Protein AF-0000000079840595 (afdb_homodimer)

InterPro domains:
  IPR016054 Ly-6 antigen/uPA receptor-like [PF00021] (22-95)
  IPR016054 Ly-6 antigen/uPA receptor-like [SM00134] (23-108)
  IPR045860 Snake toxin-like superfamily [G3DSA:2.10.60.10] (22-100)
  IPR045860 Snake toxin-like superfamily [SSF57302] (22-95)

Solvent-accessible surface area (backbone atoms only — not comparable to full-atom values): 11954 Å² total; per-residue (Å²): 125,76,79,60,68,62,53,59,57,56,54,53,55,59,63,59,54,64,71,72,71,55,53,32,18,30,49,31,38,6,56,38,65,69,6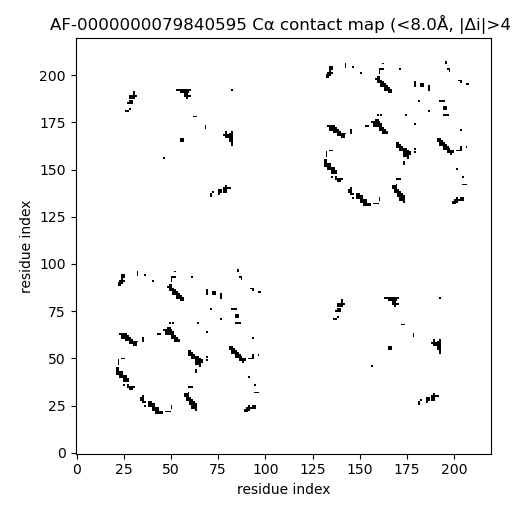3,16,55,72,66,35,66,44,75,33,60,85,84,39,63,24,21,30,31,40,37,27,82,42,9,30,36,30,24,65,31,37,59,69,60,43,52,49,45,70,72,33,33,85,41,6,75,21,38,43,70,49,69,41,77,52,70,46,53,44,68,60,57,68,79,69,56,54,83,64,80,72,76,68,84,116,125,74,75,65,66,58,53,60,56,55,54,51,55,58,63,60,54,65,71,70,70,54,51,33,19,30,49,32,39,5,55,39,64,69,63,16,56,73,67,36,66,42,75,33,59,84,84,37,65,24,22,29,32,39,36,25,82,42,10,32,36,30,25,65,31,36,59,69,61,43,52,49,42,69,73,33,33,85,42,6,76,21,38,43,72,49,69,45,80,50,69,47,52,44,66,60,59,69,78,68,57,53,82,65,80,70,78,67,85,116

Foldseek 3Di:
DVVPPVVVVVVVVVVVVVVVFAAKEQFAKDQDLVRTCVVDIDGDPPQFFKKKWKDAPGMIGIDTHHPVVVVCCVVCVVVPVRIHMDMDGHHHPVSDDVVPPPVDPPPPPD/DVVPPVVVVVVVVVVVPVVVFAAKEQFAKDQDLVRTCVVDIDGDPPQFFKKKWKDAPGMIGIDTHHPVVVVCCVVCVVVPVRIHMDMDGHHHPVSDDVVPPPVDPPPPPD

Sequence (220 aa):
MRAVHYCPLLLLSLVLLATNEALRCYTCMGSNNEDCNRQGSKACPSYSDACAVVVGHDGVMKSCSYKSFCSQANSQGYRAPGVRVHCCYSDDCNVTSFASQLPGLSYLLLMRAVHYCPLLLLSLVLLATNEALRCYTCMGSNNEDCNRQGSKACPSYSDACAVVVGHDGVMKSCSYKSFCSQANSQGYRAPGVRVHCCYSDDCNVTSFASQLPGLSYLLL

Secondary structure (DSSP, 8-state):
-GGGTHHHHHHHHHHT-------EEE-EEESSHHHHHTT-EEEPPTT--EEEEEEETTEEEEEEE-HHHHHHHHHHGGG-TTSEEEEE-STTGGGS-GGG----------/-GGGGHHHHHHHHHHT-------EEE-EEESSHHHHHTT-EEEPPTT--EEEEEEETTEEEEEEE-HHHHHHHHHHGGG-TTSEEEEE-STTGGGS-GGG----------

pLDDT: mean 80.55, std 21.67, range [24.69, 97.81]

Structure (mmCIF, N/CA/C/O backbone):
data_AF-0000000079840595-model_v1
#
loop_
_entity.id
_entity.type
_entity.pdbx_description
1 polymer 'MAC-inhibitory protein'
#
loop_
_atom_site.group_PDB
_atom_site.id
_atom_site.type_symbol
_atom_site.label_atom_id
_atom_site.label_alt_id
_atom_site.label_comp_id
_atom_site.label_asym_id
_atom_site.label_entity_id
_atom_site.label_seq_id
_atom_site.pdbx_PDB_ins_code
_atom_site.Cartn_x
_atom_site.Cartn_y
_atom_site.Cartn_z
_atom_site.occupancy
_atom_site.B_iso_or_equiv
_atom_site.auth_seq_id
_atom_site.auth_comp_id
_atom_site.auth_asym_id
_atom_site.auth_atom_id
_atom_site.pdbx_PDB_model_num
ATOM 1 N N . MET A 1 1 ? 6.477 39.594 44.656 1 40.91 1 MET A N 1
ATOM 2 C CA . MET A 1 1 ? 7.371 38.469 44.375 1 40.91 1 MET A CA 1
ATOM 3 C C . MET A 1 1 ? 6.605 37.312 43.781 1 40.91 1 MET A C 1
ATOM 5 O O . MET A 1 1 ? 7.129 36.188 43.719 1 40.91 1 MET A O 1
ATOM 9 N N . ARG A 1 2 ? 5.379 37.375 43.688 1 49.38 2 ARG A N 1
ATOM 10 C CA . ARG A 1 2 ? 4.543 36.25 43.312 1 49.38 2 ARG A CA 1
ATOM 11 C C . ARG A 1 2 ? 4.688 35.938 41.812 1 49.38 2 ARG A C 1
ATOM 13 O O . ARG A 1 2 ? 3.959 35.094 41.281 1 49.38 2 ARG A O 1
ATOM 20 N N . ALA A 1 3 ? 5.387 36.812 41.156 1 57.75 3 ALA A N 1
ATOM 21 C CA . ALA A 1 3 ? 5.453 36.562 39.719 1 57.75 3 ALA A CA 1
ATOM 22 C C . ALA A 1 3 ? 6.266 35.312 39.406 1 57.75 3 ALA A C 1
ATOM 24 O O . ALA A 1 3 ? 6.496 34.969 38.25 1 57.75 3 ALA A O 1
ATOM 25 N N . VAL A 1 4 ? 6.91 34.719 40.438 1 56.59 4 VAL A N 1
ATOM 26 C CA . VAL A 1 4 ? 7.906 33.688 40.25 1 56.59 4 VAL A CA 1
ATOM 27 C C . VAL A 1 4 ? 7.215 32.375 39.906 1 56.59 4 VAL A C 1
ATOM 29 O O . VAL A 1 4 ? 7.766 31.531 39.188 1 56.59 4 VAL A O 1
ATOM 32 N N . HIS A 1 5 ? 5.945 32.188 40.375 1 57.06 5 HIS A N 1
ATOM 33 C CA . HIS A 1 5 ? 5.578 30.781 40.438 1 57.06 5 HIS A CA 1
ATOM 34 C C . HIS A 1 5 ? 5.059 30.266 39.125 1 57.06 5 HIS A C 1
ATOM 36 O O . HIS A 1 5 ? 4.863 29.062 38.938 1 57.06 5 HIS A O 1
ATOM 42 N N . TYR A 1 6 ? 4.703 31.141 38.219 1 62.09 6 TYR A N 1
ATOM 43 C CA . TYR A 1 6 ? 4.062 30.625 37.031 1 62.09 6 TYR A CA 1
ATOM 44 C C . TYR A 1 6 ? 5.102 30.188 36 1 62.09 6 TYR A C 1
ATOM 46 O O . TYR A 1 6 ? 4.773 29.516 35.031 1 62.09 6 TYR A O 1
ATOM 54 N N . CYS A 1 7 ? 6.414 30.5 36.281 1 60.41 7 CYS A N 1
ATOM 55 C CA . CYS A 1 7 ? 7.449 30.297 35.281 1 60.41 7 CYS A CA 1
ATOM 56 C C . CYS A 1 7 ? 7.793 28.812 35.156 1 60.41 7 CYS A C 1
ATOM 58 O O . CYS A 1 7 ? 8 28.328 34.031 1 60.41 7 CYS A O 1
ATOM 60 N N . PRO A 1 8 ? 7.758 28.172 36.344 1 64.38 8 PRO A N 1
ATOM 61 C CA . PRO A 1 8 ? 8.195 26.781 36.156 1 64.38 8 PRO A CA 1
ATOM 62 C C . PRO A 1 8 ? 7.152 25.938 35.438 1 64.38 8 PRO A C 1
ATOM 64 O O . PRO A 1 8 ? 7.504 25.016 34.688 1 64.38 8 PRO A O 1
ATOM 67 N N . LEU A 1 9 ? 5.895 26.359 35.594 1 62.03 9 LEU A N 1
ATOM 68 C CA . LEU A 1 9 ? 4.871 25.531 34.969 1 62.03 9 LEU A CA 1
ATOM 69 C C . LEU A 1 9 ? 4.895 25.688 33.469 1 62.03 9 LEU A C 1
ATOM 71 O O . LEU A 1 9 ? 4.684 24.719 32.719 1 62.03 9 LEU A O 1
ATOM 75 N N . LEU A 1 10 ? 5.215 26.938 33.062 1 62.84 10 LEU A N 1
ATOM 76 C CA . LEU A 1 10 ? 5.273 27.156 31.641 1 62.84 10 LEU A CA 1
ATOM 77 C C . LEU A 1 10 ? 6.469 26.422 31.031 1 62.84 10 LEU A C 1
ATOM 79 O O . LEU A 1 10 ? 6.383 25.906 29.922 1 62.84 10 LEU A O 1
ATOM 83 N N . LEU A 1 11 ? 7.531 26.391 31.781 1 60.31 11 LEU A N 1
ATOM 84 C CA . LEU A 1 11 ? 8.719 25.703 31.281 1 60.31 11 LEU A CA 1
ATOM 85 C C . LEU A 1 11 ? 8.484 24.188 31.203 1 60.31 11 LEU A C 1
ATOM 87 O O . LEU A 1 11 ? 8.953 23.531 30.266 1 60.31 11 LEU A O 1
ATOM 91 N N . LEU A 1 12 ? 7.715 23.656 32.156 1 60.06 12 LEU A N 1
ATOM 92 C CA . LEU A 1 12 ? 7.457 22.219 32.156 1 60.06 12 LEU A CA 1
ATOM 93 C C . LEU A 1 12 ? 6.555 21.844 30.984 1 60.06 12 LEU A C 1
ATOM 95 O O . LEU A 1 12 ? 6.707 20.766 30.391 1 60.06 12 LEU A O 1
ATOM 99 N N . SER A 1 13 ? 5.656 22.75 30.641 1 60.16 13 SER A N 1
ATOM 100 C CA . SER A 1 13 ? 4.746 22.422 29.547 1 60.16 13 SER A CA 1
ATOM 101 C C . SER A 1 13 ? 5.48 22.375 28.219 1 60.16 13 SER A C 1
ATOM 103 O O . SER A 1 13 ? 5.102 21.625 27.312 1 60.16 13 SER A O 1
ATOM 105 N N . LEU A 1 14 ? 6.527 23.156 28.141 1 58.5 14 LEU A N 1
ATOM 106 C CA . LEU A 1 14 ? 7.262 23.156 26.891 1 58.5 14 LEU A CA 1
ATOM 107 C C . LEU A 1 14 ? 8.023 21.844 26.719 1 58.5 14 LEU A C 1
ATOM 109 O O . LEU A 1 14 ? 8.219 21.375 25.594 1 58.5 14 LEU A O 1
ATOM 113 N N . VAL A 1 15 ? 8.445 21.344 27.797 1 57.34 15 VAL A N 1
ATOM 114 C CA . VAL A 1 15 ? 9.195 20.094 27.688 1 57.34 15 VAL A CA 1
ATOM 115 C C . VAL A 1 15 ? 8.25 18.953 27.297 1 57.34 15 VAL A C 1
ATOM 117 O O . VAL A 1 15 ? 8.68 17.953 26.719 1 57.34 15 VAL A O 1
ATOM 120 N N . LEU A 1 16 ? 7.012 19.094 27.844 1 53 16 LEU 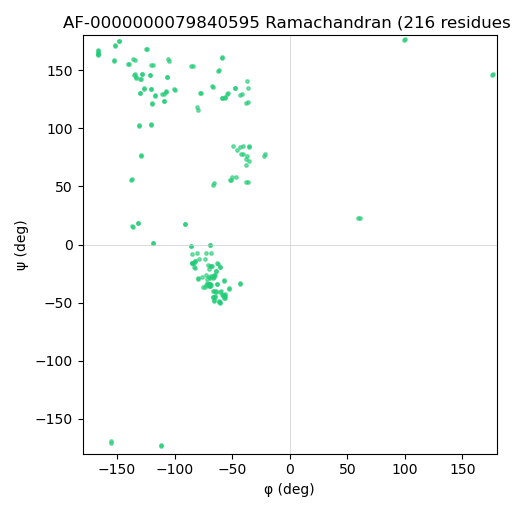A N 1
ATOM 121 C CA . LEU A 1 16 ? 6.121 18 27.453 1 53 16 LEU A CA 1
ATOM 122 C C . LEU A 1 16 ? 5.781 18.094 25.969 1 53 16 LEU A C 1
ATOM 124 O O . LEU A 1 16 ? 4.809 17.5 25.5 1 53 16 LEU A O 1
ATOM 128 N N . LEU A 1 17 ? 6.293 19.047 25.406 1 53.56 17 LEU A N 1
ATOM 129 C CA . LEU A 1 17 ? 6.18 18.859 23.953 1 53.56 17 LEU A CA 1
ATOM 130 C C . LEU A 1 17 ? 6.711 17.484 23.562 1 53.56 17 LEU A C 1
ATOM 132 O O . LEU A 1 17 ? 7.926 17.281 23.469 1 53.56 17 LEU A O 1
ATOM 136 N N . ALA A 1 18 ? 6.141 16.484 24.203 1 49.94 18 ALA A N 1
ATOM 137 C CA . ALA A 1 18 ? 6.309 15.086 23.797 1 49.94 18 ALA A CA 1
ATOM 138 C C . ALA A 1 18 ? 6.703 14.984 22.328 1 49.94 18 ALA A C 1
ATOM 140 O O . ALA A 1 18 ? 5.938 15.375 21.453 1 49.94 18 ALA A O 1
ATOM 141 N N . THR A 1 19 ? 7.906 15.25 22 1 53.19 19 THR A N 1
ATOM 142 C CA . THR A 1 19 ? 8.477 14.867 20.719 1 53.19 19 THR A CA 1
ATOM 143 C C . THR A 1 19 ? 7.934 13.508 20.266 1 53.19 19 THR A C 1
ATOM 145 O O . THR A 1 19 ? 8.32 12.469 20.812 1 53.19 19 THR A O 1
ATOM 148 N N . ASN A 1 20 ? 6.617 13.414 20.234 1 61.03 20 ASN A N 1
ATOM 149 C CA . ASN A 1 20 ? 6.137 12.156 19.672 1 61.03 20 ASN A CA 1
ATOM 150 C C . ASN A 1 20 ? 7.043 11.672 18.547 1 61.03 20 ASN A C 1
ATOM 152 O O . ASN A 1 20 ? 7.113 12.289 17.484 1 61.03 20 ASN A O 1
ATOM 156 N N . GLU A 1 21 ? 8.039 11.023 18.984 1 79.06 21 GLU A N 1
ATOM 157 C CA . GLU A 1 21 ? 8.961 10.422 18.016 1 79.06 21 GLU A CA 1
ATOM 158 C C . GLU A 1 21 ? 8.203 9.789 16.859 1 79.06 21 GLU A C 1
ATOM 160 O O . GLU A 1 21 ? 7.172 9.148 17.047 1 79.06 21 GLU A O 1
ATOM 165 N N . ALA A 1 22 ? 8.562 10.094 15.695 1 91.56 22 ALA A N 1
ATOM 166 C CA . ALA A 1 22 ? 7.973 9.555 14.477 1 91.56 22 ALA A CA 1
ATOM 167 C C . ALA A 1 22 ? 8 8.023 14.484 1 91.56 22 ALA A C 1
ATOM 169 O O . ALA A 1 22 ? 8.992 7.422 14.898 1 91.56 22 ALA A O 1
ATOM 170 N N . LEU A 1 23 ? 6.824 7.441 14.195 1 95.12 23 LEU A N 1
ATOM 171 C CA . LEU A 1 23 ? 6.766 6 13.992 1 95.12 23 LEU A CA 1
ATOM 172 C C . LEU A 1 23 ? 7.879 5.539 13.055 1 95.12 23 LEU A C 1
ATOM 174 O O . LEU A 1 23 ? 8.219 6.238 12.094 1 95.12 23 LEU A O 1
ATOM 178 N N . ARG A 1 24 ? 8.57 4.402 13.461 1 97.44 24 ARG A N 1
ATOM 179 C CA . ARG A 1 24 ? 9.586 3.801 12.594 1 97.44 24 ARG A CA 1
ATOM 180 C C . ARG A 1 24 ? 9.086 2.488 12 1 97.44 24 ARG A C 1
ATOM 182 O O . ARG A 1 24 ? 8.508 1.659 12.703 1 97.44 24 ARG A O 1
ATOM 189 N N . CYS A 1 25 ? 9.258 2.33 10.656 1 97.19 25 CYS A N 1
ATOM 190 C CA . CYS A 1 25 ? 8.844 1.115 9.961 1 97.19 25 CYS A CA 1
ATOM 191 C C . CYS A 1 25 ? 9.914 0.653 8.984 1 97.19 25 CYS A C 1
ATOM 193 O O . CYS A 1 25 ? 10.641 1.473 8.414 1 97.19 25 CYS A O 1
ATOM 195 N N . TYR A 1 26 ? 10.062 -0.733 8.797 1 96.94 26 TYR A N 1
ATOM 196 C CA . TYR A 1 26 ? 10.805 -1.206 7.633 1 96.94 26 TYR A CA 1
ATOM 197 C C . TYR A 1 26 ? 10.172 -0.703 6.34 1 96.94 26 TYR A C 1
ATOM 199 O O . TYR A 1 26 ? 8.945 -0.743 6.188 1 96.94 26 TYR A O 1
ATOM 207 N N . THR A 1 27 ? 10.93 -0.09 5.535 1 96.75 27 THR A N 1
ATOM 208 C CA . THR A 1 27 ? 10.531 0.356 4.203 1 96.75 27 THR A CA 1
ATOM 209 C C . THR A 1 27 ? 11.422 -0.274 3.135 1 96.75 27 THR A C 1
ATOM 211 O O . THR A 1 27 ? 12.547 0.18 2.906 1 96.75 27 THR A O 1
ATOM 214 N N . CYS A 1 28 ? 10.82 -1.314 2.445 1 96.38 28 CYS A N 1
ATOM 215 C CA . CYS A 1 28 ? 11.633 -2.137 1.552 1 96.38 28 CYS A CA 1
ATOM 216 C C . CYS A 1 28 ? 10.75 -2.992 0.65 1 96.38 28 CYS A C 1
ATOM 218 O O . CYS A 1 28 ? 9.531 -3.049 0.838 1 96.38 28 CYS A O 1
ATOM 220 N N . MET A 1 29 ? 11.344 -3.492 -0.352 1 96.19 29 MET A N 1
ATOM 221 C CA . MET A 1 29 ? 10.781 -4.527 -1.215 1 96.19 29 MET A CA 1
ATOM 222 C C . MET A 1 29 ? 11.805 -5.633 -1.47 1 96.19 29 MET A C 1
ATOM 224 O O . MET A 1 29 ? 13 -5.363 -1.594 1 96.19 29 MET A O 1
ATOM 228 N N . GLY A 1 30 ? 11.289 -6.855 -1.545 1 96.38 30 GLY A N 1
ATOM 229 C CA . GLY A 1 30 ? 12.18 -7.988 -1.78 1 96.38 30 GLY A CA 1
ATOM 230 C C . GLY A 1 30 ? 11.438 -9.258 -2.16 1 96.38 30 GLY A C 1
ATOM 231 O O . GLY A 1 30 ? 10.211 -9.312 -2.074 1 96.38 30 GLY A O 1
ATOM 232 N N . SER A 1 31 ? 12.203 -10.25 -2.645 1 95 31 SER A N 1
ATOM 233 C CA . SER A 1 31 ? 11.609 -11.531 -3.008 1 95 31 SER A CA 1
ATOM 234 C C . SER A 1 31 ? 11.109 -12.281 -1.777 1 95 31 SER A C 1
ATOM 236 O O . SER A 1 31 ? 10.242 -13.148 -1.882 1 95 31 SER A O 1
ATOM 238 N N . ASN A 1 32 ? 11.711 -12.023 -0.642 1 93.38 32 ASN A N 1
ATOM 239 C CA . ASN A 1 32 ? 11.297 -12.578 0.645 1 93.38 32 ASN A CA 1
ATOM 240 C C . ASN A 1 32 ? 11.594 -11.617 1.79 1 93.38 32 ASN A C 1
ATOM 242 O O . ASN A 1 32 ? 12.172 -10.547 1.573 1 93.38 32 ASN A O 1
ATOM 246 N N . ASN A 1 33 ? 11.164 -11.984 3.021 1 94.56 33 ASN A N 1
ATOM 247 C CA . ASN A 1 33 ? 11.328 -11.117 4.184 1 94.56 33 ASN A CA 1
ATOM 248 C C . ASN A 1 33 ? 12.789 -10.75 4.406 1 94.56 33 ASN A C 1
ATOM 250 O O . ASN A 1 33 ? 13.109 -9.586 4.664 1 94.56 33 ASN A O 1
ATOM 254 N N . GLU A 1 34 ? 13.594 -11.781 4.32 1 94.25 34 GLU A N 1
ATOM 255 C CA . GLU A 1 34 ? 15.008 -11.547 4.602 1 94.25 34 GLU A CA 1
ATOM 256 C C . GLU A 1 34 ? 15.609 -10.547 3.623 1 94.25 34 GLU A C 1
ATOM 258 O O . GLU A 1 34 ? 16.312 -9.617 4.031 1 94.25 34 GLU A O 1
ATOM 263 N N . ASP A 1 35 ? 15.398 -10.75 2.402 1 95.56 35 ASP A N 1
ATOM 264 C CA . ASP A 1 35 ? 15.875 -9.844 1.361 1 95.56 35 ASP A CA 1
ATOM 265 C C . ASP A 1 35 ? 15.352 -8.43 1.582 1 95.56 35 A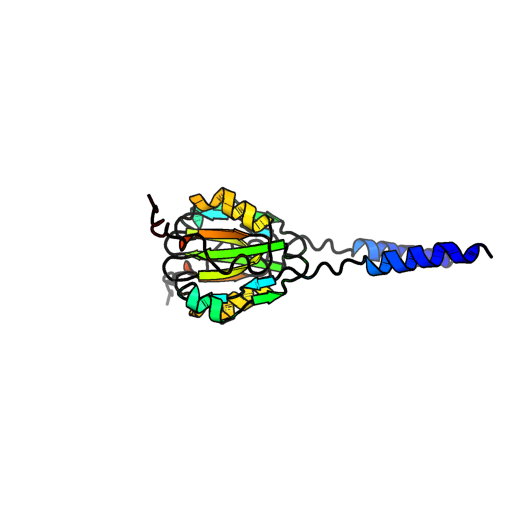SP A C 1
ATOM 267 O O . ASP A 1 35 ? 16.094 -7.457 1.454 1 95.56 35 ASP A O 1
ATOM 271 N N . CYS A 1 36 ? 14.141 -8.289 1.915 1 96.69 36 CYS A N 1
ATOM 272 C CA . CYS A 1 36 ? 13.508 -7.008 2.191 1 96.69 36 CYS A CA 1
ATOM 273 C C . CYS A 1 36 ? 14.109 -6.359 3.432 1 96.69 36 CYS A C 1
ATOM 275 O O . CYS A 1 36 ? 14.57 -5.219 3.379 1 96.69 36 CYS A O 1
ATOM 277 N N . ASN A 1 37 ? 14.242 -7.039 4.477 1 96.62 37 ASN A N 1
ATOM 278 C CA . ASN A 1 37 ? 14.641 -6.504 5.773 1 96.62 37 ASN A CA 1
ATOM 279 C C . ASN A 1 37 ? 16.078 -5.984 5.75 1 96.62 37 ASN A C 1
ATOM 281 O O . ASN A 1 37 ? 16.422 -5.074 6.508 1 96.62 37 ASN A O 1
ATOM 285 N N . ARG A 1 38 ? 16.828 -6.543 4.918 1 96.69 38 ARG A N 1
ATOM 286 C CA . ARG A 1 38 ? 18.219 -6.094 4.805 1 96.69 38 ARG A CA 1
ATOM 287 C C . ARG A 1 38 ? 18.281 -4.629 4.395 1 96.69 38 ARG A C 1
ATOM 289 O O . ARG A 1 38 ? 19.297 -3.967 4.605 1 96.69 38 ARG A O 1
ATOM 296 N N . GLN A 1 39 ? 17.234 -4.102 3.848 1 95.94 39 GLN A N 1
ATOM 297 C CA . GLN A 1 39 ? 17.219 -2.73 3.35 1 95.94 39 GLN A CA 1
ATOM 298 C C . GLN A 1 39 ? 16.953 -1.739 4.477 1 95.94 39 GLN A C 1
ATOM 300 O O . GLN A 1 39 ? 17.125 -0.532 4.305 1 95.94 39 GLN A O 1
ATOM 305 N N . GLY A 1 40 ? 16.375 -2.182 5.637 1 95.94 40 GLY A N 1
ATOM 306 C CA . GLY A 1 40 ? 16.344 -1.399 6.859 1 95.94 40 GLY A CA 1
ATOM 307 C C . GLY A 1 40 ? 15.031 -0.682 7.09 1 95.94 40 GLY A C 1
ATOM 308 O O . GLY A 1 40 ? 14.102 -0.818 6.293 1 95.94 40 GLY A O 1
ATOM 309 N N . SER A 1 41 ? 15 -0.021 8.281 1 97.06 41 SER A N 1
ATOM 310 C CA . SER A 1 41 ? 13.852 0.76 8.719 1 97.06 41 SER A CA 1
ATOM 311 C C . SER A 1 41 ? 14.117 2.256 8.594 1 97.06 41 SER A C 1
ATOM 313 O O . SER A 1 41 ? 15.266 2.676 8.422 1 97.06 41 SER A O 1
ATOM 315 N N . LYS A 1 42 ? 13.008 3.064 8.523 1 96.69 42 LYS A N 1
ATOM 316 C CA . LYS A 1 42 ? 13.102 4.52 8.461 1 96.69 42 LYS A CA 1
ATOM 317 C C . LYS A 1 42 ? 12.023 5.176 9.32 1 96.69 42 LYS A C 1
ATOM 319 O O . LYS A 1 42 ? 11 4.555 9.625 1 96.69 42 LYS A O 1
ATOM 324 N N . ALA A 1 43 ? 12.359 6.418 9.727 1 96.62 43 ALA A N 1
ATOM 325 C CA . ALA A 1 43 ? 11.312 7.215 10.367 1 96.62 43 ALA A CA 1
ATOM 326 C C . ALA A 1 43 ? 10.203 7.559 9.375 1 96.62 43 ALA A C 1
ATOM 328 O O . ALA A 1 43 ? 10.477 7.957 8.242 1 96.62 43 ALA A O 1
ATOM 329 N N . CYS A 1 44 ? 8.945 7.398 9.836 1 95.56 44 CYS A N 1
ATOM 330 C CA . CYS A 1 44 ? 7.789 7.691 8.992 1 95.56 44 CYS A CA 1
ATOM 331 C C . CYS A 1 44 ? 7.441 9.172 9.039 1 95.56 44 CYS A C 1
ATOM 333 O O . CYS A 1 44 ? 7.75 9.859 10.016 1 95.56 44 CYS A O 1
ATOM 335 N N . PRO A 1 45 ? 6.809 9.602 7.914 1 91.69 45 PRO A N 1
ATOM 336 C CA . PRO A 1 45 ? 6.254 10.953 8 1 91.69 45 PRO A CA 1
ATOM 337 C C . PRO A 1 45 ? 5.234 11.102 9.133 1 91.69 45 PRO A C 1
ATOM 339 O O . PRO A 1 45 ? 4.672 10.102 9.594 1 91.69 45 PRO A O 1
ATOM 342 N N . SER A 1 46 ? 5.004 12.312 9.516 1 90.5 46 SER A N 1
ATOM 343 C CA . SER A 1 46 ? 4.195 12.586 10.703 1 90.5 46 SER A CA 1
ATOM 344 C C . SER A 1 46 ? 2.756 12.117 10.508 1 90.5 46 SER A C 1
ATOM 346 O O . SER A 1 46 ? 2.051 11.844 11.477 1 90.5 46 SER A O 1
ATOM 348 N N . TYR A 1 47 ? 2.297 12.055 9.336 1 87.94 47 TYR A N 1
ATOM 349 C CA . TYR A 1 47 ? 0.913 11.68 9.07 1 87.94 47 TYR A CA 1
ATOM 350 C C . TYR A 1 47 ? 0.749 10.164 9.078 1 87.94 47 TYR A C 1
ATOM 352 O O . TYR A 1 47 ? -0.374 9.656 9.102 1 87.94 47 TYR A O 1
ATOM 360 N N . SER A 1 48 ? 1.858 9.438 9.031 1 93.25 48 SER A N 1
ATOM 361 C CA . SER A 1 48 ? 1.818 7.98 9.078 1 93.25 48 SER A CA 1
ATOM 362 C C . SER A 1 48 ? 1.58 7.48 10.5 1 93.25 48 SER A C 1
ATOM 364 O O . SER A 1 48 ? 2.221 7.949 11.445 1 93.25 48 SER A O 1
ATOM 366 N N . ASP A 1 49 ? 0.575 6.543 10.633 1 93.5 49 ASP A N 1
ATOM 367 C CA . ASP A 1 49 ? 0.269 6.031 11.961 1 93.5 49 ASP A CA 1
ATOM 368 C C . ASP A 1 49 ? 0.176 4.508 11.961 1 93.5 49 ASP A C 1
ATOM 370 O O . ASP A 1 49 ? -0.434 3.916 12.852 1 93.5 49 ASP A O 1
ATOM 374 N N . ALA A 1 50 ? 0.691 3.873 11 1 95.81 50 ALA A N 1
ATOM 375 C CA . ALA A 1 50 ? 0.739 2.416 10.906 1 95.81 50 ALA A CA 1
ATOM 376 C C . ALA A 1 50 ? 1.933 1.962 10.07 1 95.81 50 ALA A C 1
ATOM 378 O O . ALA A 1 50 ? 2.49 2.744 9.297 1 95.81 50 ALA A O 1
ATOM 379 N N . CYS A 1 51 ? 2.381 0.73 10.234 1 96.94 51 CYS A N 1
ATOM 380 C CA . CYS A 1 51 ? 3.277 0.007 9.336 1 96.94 51 CYS A CA 1
ATOM 381 C C . CYS A 1 51 ? 2.525 -1.072 8.57 1 96.94 51 CYS A C 1
ATOM 383 O O . CYS A 1 51 ? 1.621 -1.71 9.109 1 96.94 51 CYS A O 1
ATOM 385 N N . ALA A 1 52 ? 2.953 -1.233 7.352 1 96.62 52 ALA A N 1
ATOM 386 C CA . ALA A 1 52 ? 2.25 -2.223 6.539 1 96.62 52 ALA A CA 1
ATOM 387 C C . ALA A 1 52 ? 3.227 -3.213 5.914 1 96.62 52 ALA A C 1
ATOM 389 O O . ALA A 1 52 ? 4.359 -2.852 5.582 1 96.62 52 ALA A O 1
ATOM 390 N N . VAL A 1 53 ? 2.77 -4.457 5.762 1 96.75 53 VAL A N 1
ATOM 391 C CA . VAL A 1 53 ? 3.4 -5.5 4.957 1 96.75 53 VAL A CA 1
ATOM 392 C C . VAL A 1 53 ? 2.441 -5.953 3.855 1 96.75 53 VAL A C 1
ATOM 394 O O . VAL A 1 53 ? 1.304 -6.336 4.137 1 96.75 53 VAL A O 1
ATOM 397 N N . VAL A 1 54 ? 2.822 -5.84 2.66 1 95.12 54 VAL A N 1
ATOM 398 C CA . VAL A 1 54 ? 2.078 -6.363 1.518 1 95.12 54 VAL A CA 1
ATOM 399 C C . VAL A 1 54 ? 2.814 -7.562 0.927 1 95.12 54 VAL A C 1
ATOM 401 O O . VAL A 1 54 ? 3.988 -7.465 0.565 1 95.12 54 VAL A O 1
ATOM 404 N N . VAL A 1 55 ? 2.094 -8.656 0.872 1 94.25 55 VAL A N 1
ATOM 405 C CA . VAL A 1 55 ? 2.709 -9.898 0.401 1 94.25 55 VAL A CA 1
ATOM 406 C C . VAL A 1 55 ? 2.014 -10.367 -0.875 1 94.25 55 VAL A C 1
ATOM 408 O O . VAL A 1 55 ? 0.787 -10.469 -0.917 1 94.25 55 VAL A O 1
ATOM 411 N N . GLY A 1 56 ? 2.777 -10.625 -1.879 1 92.69 56 GLY A N 1
ATOM 412 C CA . GLY A 1 56 ? 2.332 -11.297 -3.088 1 92.69 56 GLY A CA 1
ATOM 413 C C . GLY A 1 56 ? 2.932 -12.68 -3.252 1 92.69 56 GLY A C 1
ATOM 414 O O . GLY A 1 56 ? 3.521 -13.227 -2.314 1 92.69 56 GLY A O 1
ATOM 415 N N . HIS A 1 57 ? 2.729 -13.391 -4.43 1 90.38 57 HIS A N 1
ATOM 416 C CA . HIS A 1 57 ? 3.199 -14.742 -4.68 1 90.38 57 HIS A CA 1
ATOM 417 C C . HIS A 1 57 ? 4.715 -14.836 -4.551 1 90.38 57 HIS A C 1
ATOM 419 O O . HIS A 1 57 ? 5.238 -15.812 -4.008 1 90.38 57 HIS A O 1
ATOM 425 N N . ASP A 1 58 ? 5.484 -13.93 -5.055 1 90.69 58 ASP A N 1
ATOM 426 C CA . ASP A 1 58 ? 6.945 -13.898 -5.035 1 90.69 58 ASP A CA 1
ATOM 427 C C . ASP A 1 58 ? 7.457 -12.492 -4.723 1 90.69 58 ASP A C 1
ATOM 429 O O . ASP A 1 58 ? 8.32 -11.969 -5.43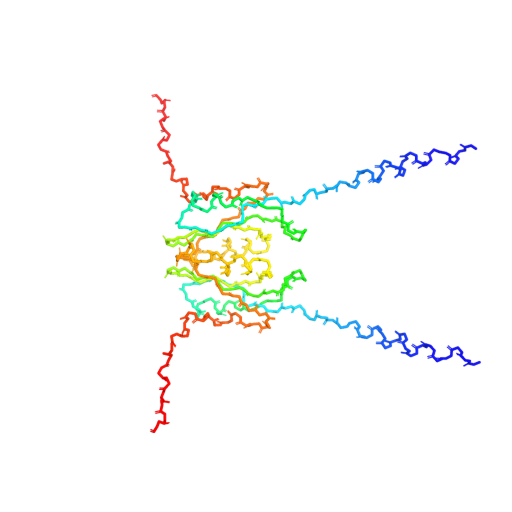4 1 90.69 58 ASP A O 1
ATOM 433 N N . GLY A 1 59 ? 7 -12.008 -3.627 1 94.06 59 GLY A N 1
ATOM 434 C CA . GLY A 1 59 ? 7.438 -10.664 -3.283 1 94.06 59 GLY A CA 1
ATOM 435 C C . GLY A 1 59 ? 6.785 -10.133 -2.023 1 94.06 59 GLY A C 1
ATOM 436 O O . GLY A 1 59 ? 5.645 -10.484 -1.71 1 94.06 59 GLY A O 1
ATOM 437 N N . VAL A 1 60 ? 7.566 -9.359 -1.336 1 95.38 60 VAL A N 1
ATOM 438 C CA . VAL A 1 60 ? 7.066 -8.68 -0.143 1 95.38 60 VAL A CA 1
ATOM 439 C C . VAL A 1 60 ? 7.41 -7.195 -0.21 1 95.38 60 VAL A C 1
ATOM 441 O O . VAL A 1 60 ? 8.461 -6.816 -0.736 1 95.38 60 VAL A O 1
ATOM 444 N N . MET A 1 61 ? 6.531 -6.391 0.246 1 95.31 61 MET A N 1
ATOM 445 C CA . MET A 1 61 ? 6.719 -4.945 0.355 1 95.31 61 MET A CA 1
ATOM 446 C C . MET A 1 61 ? 6.348 -4.453 1.749 1 95.31 61 MET A C 1
ATOM 448 O O . MET A 1 61 ? 5.293 -4.805 2.275 1 95.31 61 MET A O 1
ATOM 452 N N . LYS A 1 62 ? 7.234 -3.684 2.357 1 96.44 62 LYS A N 1
ATOM 453 C CA . LYS A 1 62 ? 6.992 -3.076 3.662 1 96.44 62 LYS A CA 1
ATOM 454 C C . LYS A 1 62 ? 7.09 -1.555 3.586 1 96.44 62 LYS A C 1
ATOM 456 O O . LYS A 1 62 ? 7.906 -1.017 2.834 1 96.44 62 LYS A O 1
ATOM 461 N N . SER A 1 63 ? 6.297 -0.874 4.363 1 96.62 63 SER A N 1
ATOM 462 C CA . SER A 1 63 ? 6.289 0.582 4.262 1 96.62 63 SER A CA 1
ATOM 463 C C . SER A 1 63 ? 5.562 1.218 5.441 1 96.62 63 SER A C 1
ATOM 465 O O . SER A 1 63 ? 4.875 0.528 6.195 1 96.62 63 SER A O 1
ATOM 467 N N . CYS A 1 64 ? 5.832 2.504 5.562 1 96.31 64 CYS A N 1
ATOM 468 C CA . CYS A 1 64 ? 4.926 3.324 6.359 1 96.31 64 CYS A CA 1
ATOM 469 C C . CYS A 1 64 ? 3.525 3.332 5.758 1 96.31 64 CYS A C 1
ATOM 471 O O . CYS A 1 64 ? 3.365 3.166 4.547 1 96.31 64 CYS A O 1
ATOM 473 N N . SER A 1 65 ? 2.562 3.471 6.652 1 95 65 SER A N 1
ATOM 474 C CA . SER A 1 65 ? 1.177 3.438 6.195 1 95 65 SER A CA 1
ATOM 475 C C . SER A 1 65 ? 0.261 4.188 7.156 1 95 65 SER A C 1
ATOM 477 O O . SER A 1 65 ? 0.722 5.02 7.938 1 95 65 SER A O 1
ATOM 479 N N . TYR A 1 66 ? -1.062 4.043 6.93 1 91.38 66 TYR A N 1
ATOM 480 C CA . TYR A 1 66 ? -2.078 4.711 7.734 1 91.38 66 TYR A CA 1
ATOM 481 C C . TYR A 1 66 ? -3.193 3.746 8.117 1 91.38 66 TYR A C 1
ATOM 483 O O . TYR A 1 66 ? -3.467 2.785 7.395 1 91.38 66 TYR A O 1
ATOM 491 N N . LYS A 1 67 ? -3.855 4.172 9.172 1 92.5 67 LYS A N 1
ATOM 492 C CA . LYS A 1 67 ? -4.926 3.33 9.695 1 92.5 67 LYS A CA 1
ATOM 493 C C . LYS A 1 67 ? -6.043 3.16 8.672 1 92.5 67 LYS A C 1
ATOM 495 O O . LYS A 1 67 ? -6.672 2.102 8.602 1 92.5 67 LYS A O 1
ATOM 500 N N . SER A 1 68 ? -6.297 4.184 7.871 1 88.56 68 SER A N 1
ATOM 501 C CA . SER A 1 68 ? -7.371 4.094 6.887 1 88.56 68 SER A CA 1
ATOM 502 C C . SER A 1 68 ? -7.07 3.031 5.836 1 88.56 68 SER A C 1
ATOM 504 O O . SER A 1 68 ? -7.953 2.268 5.445 1 88.56 68 SER A O 1
ATOM 506 N N . PHE A 1 69 ? -5.887 2.975 5.32 1 90.94 69 PHE A N 1
ATOM 507 C CA . PHE A 1 69 ? -5.441 1.916 4.422 1 90.94 69 PHE A CA 1
ATOM 508 C C . PHE A 1 69 ? -5.609 0.547 5.07 1 90.94 69 PHE A C 1
ATOM 510 O O . PHE A 1 69 ? -6.109 -0.387 4.441 1 90.94 69 PHE A O 1
ATOM 517 N N . CYS A 1 70 ? -5.25 0.412 6.266 1 95 70 CYS A N 1
ATOM 518 C CA . CYS A 1 70 ? -5.281 -0.851 6.996 1 95 70 CYS A CA 1
ATOM 519 C C . CYS A 1 70 ? -6.715 -1.325 7.203 1 95 70 CYS A C 1
ATOM 521 O O . CYS A 1 70 ? -7.004 -2.52 7.09 1 95 70 CYS A O 1
ATOM 523 N N . SER A 1 71 ? -7.496 -0.419 7.582 1 93.69 71 SER A N 1
ATOM 524 C CA . SER A 1 71 ? -8.906 -0.753 7.746 1 93.69 71 SER A CA 1
ATOM 525 C C . SER A 1 71 ? -9.5 -1.307 6.453 1 93.69 71 SER A C 1
ATOM 527 O O . SER A 1 71 ? -10.219 -2.307 6.477 1 93.69 71 SER A O 1
ATOM 529 N N . GLN A 1 72 ? -9.188 -0.666 5.391 1 91.25 72 GLN A N 1
ATOM 530 C CA . GLN A 1 72 ? -9.656 -1.126 4.09 1 91.25 72 GLN A CA 1
ATOM 531 C C . GLN A 1 72 ? -9.133 -2.527 3.781 1 91.25 72 GLN A C 1
ATOM 533 O O . GLN A 1 72 ? -9.898 -3.396 3.354 1 91.25 72 GLN A O 1
ATOM 538 N N . ALA A 1 73 ? -7.906 -2.689 3.955 1 94.38 73 ALA A N 1
ATOM 539 C CA . ALA A 1 73 ? -7.289 -3.986 3.68 1 94.38 73 ALA A CA 1
ATOM 540 C C . ALA A 1 73 ? -7.902 -5.082 4.547 1 94.38 73 ALA A C 1
ATOM 542 O O . ALA A 1 73 ? -8.133 -6.199 4.078 1 94.38 73 ALA A O 1
ATOM 543 N N . ASN A 1 74 ? -8.148 -4.777 5.742 1 93.75 74 ASN A N 1
ATOM 544 C CA . ASN A 1 74 ? -8.734 -5.746 6.66 1 93.75 74 ASN A CA 1
ATOM 545 C C . ASN A 1 74 ? -10.164 -6.105 6.258 1 93.75 74 ASN A C 1
ATOM 547 O O . ASN A 1 74 ? -10.562 -7.27 6.348 1 93.75 74 ASN A O 1
ATOM 551 N N . SER A 1 75 ? -10.836 -5.137 5.863 1 94.31 75 SER A N 1
ATOM 552 C CA . SER A 1 75 ? -12.25 -5.352 5.578 1 94.31 75 SER A CA 1
ATOM 553 C C . SER A 1 75 ? -12.445 -6 4.215 1 94.31 75 SER A C 1
ATOM 555 O O . SER A 1 75 ? -13.406 -6.746 4.012 1 94.31 75 SER A O 1
ATOM 557 N N . GLN A 1 76 ? -11.531 -5.73 3.273 1 94.56 76 GLN A N 1
ATOM 558 C CA . GLN A 1 76 ? -11.797 -6.152 1.902 1 94.56 76 GLN A CA 1
ATOM 559 C C . GLN A 1 76 ? -10.742 -7.137 1.412 1 94.56 76 GLN A C 1
ATOM 561 O O . GLN A 1 76 ? -10.797 -7.598 0.269 1 94.56 76 GLN A O 1
ATOM 566 N N . GLY A 1 77 ? -9.805 -7.5 2.205 1 94.06 77 GLY A N 1
ATOM 567 C CA . GLY A 1 77 ? -8.695 -8.344 1.802 1 94.06 77 GLY A CA 1
ATOM 568 C C . GLY A 1 77 ? -9.133 -9.68 1.236 1 94.06 77 GLY A C 1
ATOM 569 O O . GLY A 1 77 ? -8.445 -10.266 0.396 1 94.06 77 GLY A O 1
ATOM 570 N N . TYR A 1 78 ? -10.273 -10.18 1.726 1 92.81 78 TYR A N 1
ATOM 571 C CA . TYR A 1 78 ? -10.766 -11.477 1.269 1 92.81 78 TYR A CA 1
ATOM 572 C C . TYR A 1 78 ? -11.094 -11.438 -0.221 1 92.81 78 TYR A C 1
ATOM 574 O O . TYR A 1 78 ? -11.164 -12.484 -0.871 1 92.81 78 TYR A O 1
ATOM 582 N N . ARG A 1 79 ? -11.219 -10.297 -0.824 1 94.5 79 ARG A N 1
ATOM 583 C CA . ARG A 1 79 ? -11.578 -10.148 -2.23 1 94.5 79 ARG A CA 1
ATOM 584 C C . ARG A 1 79 ? -10.352 -10.25 -3.127 1 94.5 79 ARG A C 1
ATOM 586 O O . ARG A 1 79 ? -10.477 -10.383 -4.344 1 94.5 79 ARG A O 1
ATOM 593 N N . ALA A 1 80 ? -9.211 -10.133 -2.555 1 94.19 80 ALA A N 1
ATOM 594 C CA . ALA A 1 80 ? -7.957 -10.164 -3.303 1 94.19 80 ALA A CA 1
ATOM 595 C C . ALA A 1 80 ? -6.984 -11.172 -2.689 1 94.19 80 ALA A C 1
ATOM 597 O O . ALA A 1 80 ? -5.961 -10.789 -2.121 1 94.19 80 ALA A O 1
ATOM 598 N N . PRO A 1 81 ? -7.227 -12.453 -2.943 1 90.69 81 PRO A N 1
ATOM 599 C CA . PRO A 1 81 ? -6.426 -13.477 -2.271 1 90.69 81 PRO A CA 1
ATOM 600 C C . PRO A 1 81 ? -4.953 -13.422 -2.662 1 90.69 81 PRO A C 1
ATOM 602 O O . PRO A 1 81 ? -4.094 -13.906 -1.917 1 90.69 81 PRO A O 1
ATOM 605 N N . GLY A 1 82 ? -4.594 -12.844 -3.828 1 92.19 82 GLY A N 1
ATOM 606 C CA . GLY A 1 82 ? -3.215 -12.805 -4.289 1 92.19 82 GLY A CA 1
ATOM 607 C C . GLY A 1 82 ? -2.438 -11.625 -3.732 1 92.19 82 GLY A C 1
ATOM 608 O O . GLY A 1 82 ? -1.272 -11.422 -4.082 1 92.19 82 GLY A O 1
ATOM 609 N N . VAL A 1 83 ? -3.098 -10.789 -2.949 1 92.56 83 VAL A N 1
ATOM 610 C CA . VAL A 1 83 ? -2.473 -9.648 -2.291 1 92.56 83 VAL A CA 1
ATOM 611 C C . VAL A 1 83 ? -2.844 -9.641 -0.809 1 92.56 83 VAL A C 1
ATOM 613 O O . VAL A 1 83 ? -3.951 -9.234 -0.443 1 92.56 83 VAL A O 1
ATOM 616 N N . ARG A 1 84 ? -1.914 -10.055 -0.007 1 92.62 84 ARG A N 1
ATOM 617 C CA . ARG A 1 84 ? -2.174 -10.062 1.429 1 92.62 84 ARG A CA 1
ATOM 618 C C . ARG A 1 84 ? -1.534 -8.859 2.111 1 92.62 84 ARG A C 1
ATOM 620 O O . ARG A 1 84 ? -0.381 -8.523 1.834 1 92.62 84 ARG A O 1
ATOM 627 N N . VAL A 1 85 ? -2.359 -8.258 2.943 1 94.56 85 VAL A N 1
ATOM 628 C CA . VAL A 1 85 ? -1.875 -7.074 3.648 1 94.56 85 VAL A CA 1
ATOM 629 C C . VAL A 1 85 ? -1.947 -7.305 5.156 1 94.56 85 VAL A C 1
ATOM 631 O O . VAL A 1 85 ? -2.943 -7.828 5.664 1 94.56 85 VAL A O 1
ATOM 634 N N . HIS A 1 86 ? -0.896 -6.969 5.859 1 94.88 86 HIS A N 1
ATOM 635 C CA . HIS A 1 86 ? -0.859 -6.965 7.32 1 94.88 86 HIS A CA 1
ATOM 636 C C . HIS A 1 86 ? -0.382 -5.617 7.855 1 94.88 86 HIS A C 1
ATOM 638 O O . HIS A 1 86 ? 0.589 -5.051 7.348 1 94.88 86 HIS A O 1
ATOM 644 N N . CYS A 1 87 ? -1.103 -5.148 8.852 1 96.25 87 CYS A N 1
ATOM 645 C CA . CYS A 1 87 ? -0.719 -3.879 9.461 1 96.25 87 CYS A CA 1
ATOM 646 C C . CYS A 1 87 ? -0.415 -4.059 10.945 1 96.25 87 CYS A C 1
ATOM 648 O O . CYS A 1 87 ? -0.903 -4.996 11.578 1 96.25 87 CYS A O 1
ATOM 650 N N . CYS A 1 88 ? 0.423 -3.158 11.469 1 96.44 88 CYS A N 1
ATOM 651 C CA . CYS A 1 88 ? 0.781 -3.082 12.875 1 96.44 88 CYS A CA 1
ATOM 652 C C . CYS A 1 88 ? 1.147 -1.655 13.273 1 96.44 88 CYS A C 1
ATOM 654 O O . CYS A 1 88 ? 1.218 -0.77 12.414 1 96.44 88 CYS A O 1
ATOM 656 N N . TYR A 1 89 ? 1.345 -1.306 14.688 1 95.38 89 TYR A N 1
ATOM 657 C CA . TYR A 1 89 ? 1.205 0.102 15.039 1 95.38 89 TYR A CA 1
ATOM 658 C C . TYR A 1 89 ? 2.316 0.538 15.984 1 95.38 89 TYR A C 1
ATOM 660 O O . TYR A 1 89 ? 2.189 1.553 16.672 1 95.38 89 TYR A O 1
ATOM 668 N N . SER A 1 90 ? 3.328 -0.309 16.047 1 96.12 90 SER A N 1
ATOM 669 C CA . SER A 1 90 ? 4.473 0.053 16.891 1 96.12 90 SER A CA 1
ATOM 670 C C . SER A 1 90 ? 5.766 0.053 16.078 1 96.12 90 SER A C 1
ATOM 672 O O . SER A 1 90 ? 5.781 -0.377 14.922 1 96.12 90 SER A O 1
ATOM 674 N N . ASP A 1 91 ? 6.816 0.587 16.656 1 96.88 91 ASP A N 1
ATOM 675 C CA . ASP A 1 91 ? 8.086 0.721 15.953 1 96.88 91 ASP A CA 1
ATOM 676 C C . ASP A 1 91 ? 8.562 -0.631 15.43 1 96.88 91 ASP A C 1
ATOM 678 O O . ASP A 1 91 ? 8.641 -1.603 16.188 1 96.88 91 ASP A O 1
ATOM 682 N N . ASP A 1 92 ? 8.859 -0.685 14.094 1 97.75 92 ASP A N 1
ATOM 683 C CA . ASP A 1 92 ? 9.508 -1.794 13.414 1 97.75 92 ASP A CA 1
ATOM 684 C C . ASP A 1 92 ? 8.703 -3.082 13.555 1 97.75 92 ASP A C 1
ATOM 686 O O . ASP A 1 92 ? 9.25 -4.18 13.43 1 97.75 92 ASP A O 1
ATOM 690 N N . CYS A 1 93 ? 7.418 -2.861 13.805 1 96.56 93 CYS A N 1
ATOM 691 C CA . CYS A 1 93 ? 6.574 -4.027 14.039 1 96.56 93 CYS A CA 1
ATOM 692 C C . CYS A 1 93 ? 6.398 -4.84 12.766 1 96.56 93 CYS A C 1
ATOM 694 O O . CYS A 1 93 ? 5.992 -6 12.812 1 96.56 93 CYS A O 1
ATOM 696 N N . ASN A 1 94 ? 6.66 -4.25 11.594 1 96.94 94 ASN A N 1
ATOM 697 C CA . ASN A 1 94 ? 6.414 -4.93 10.328 1 96.94 94 ASN A CA 1
ATOM 698 C C . ASN A 1 94 ? 7.641 -5.707 9.859 1 96.94 94 ASN A C 1
ATOM 700 O O . ASN A 1 94 ? 7.777 -5.996 8.672 1 96.94 94 ASN A O 1
ATOM 704 N N . VAL A 1 95 ? 8.656 -6.012 10.789 1 96.88 95 VAL A N 1
ATOM 705 C CA . VAL A 1 95 ? 9.852 -6.766 10.445 1 96.88 95 VAL A CA 1
ATOM 706 C C . VAL A 1 95 ? 9.469 -8.18 10.023 1 96.88 95 VAL A C 1
ATOM 708 O O . VAL A 1 95 ? 10.094 -8.766 9.133 1 96.88 95 VAL A O 1
ATOM 711 N N . THR A 1 96 ? 8.547 -8.773 10.68 1 83.69 96 THR A N 1
ATOM 712 C CA . THR A 1 96 ? 8.109 -10.117 10.312 1 83.69 96 THR A CA 1
ATOM 713 C C . THR A 1 96 ? 6.695 -10.086 9.734 1 83.69 96 THR A C 1
ATOM 715 O O . THR A 1 96 ? 5.926 -9.164 10.023 1 83.69 96 THR A O 1
ATOM 718 N N . SER A 1 97 ? 6.449 -10.695 8.57 1 64.38 97 SER A N 1
ATOM 719 C CA . SER A 1 97 ? 5.082 -10.867 8.086 1 64.38 97 SER A CA 1
ATOM 720 C C . SER A 1 97 ? 4.402 -12.062 8.75 1 64.38 97 SER A C 1
ATOM 722 O O . SER A 1 97 ? 5.059 -13.047 9.086 1 64.38 97 SER A O 1
ATOM 724 N N . PHE A 1 98 ? 3.348 -11.859 9.469 1 55.38 98 PHE A N 1
ATOM 725 C CA . PHE A 1 98 ? 2.691 -13.008 10.078 1 55.38 98 PHE A CA 1
ATOM 726 C C . PHE A 1 98 ? 2.596 -14.164 9.094 1 55.38 98 PHE A C 1
ATOM 728 O O . PHE A 1 98 ? 2.529 -15.328 9.492 1 55.38 98 PHE A O 1
ATOM 735 N N . ALA A 1 99 ? 2.436 -13.938 7.859 1 48.59 99 ALA A N 1
ATOM 736 C CA . ALA A 1 99 ? 2.344 -15.148 7.051 1 48.59 99 ALA A CA 1
ATOM 737 C C . ALA A 1 99 ? 3.527 -16.078 7.312 1 48.59 99 ALA A C 1
ATOM 739 O O . ALA A 1 99 ? 3.4 -17.297 7.203 1 48.59 99 ALA A O 1
ATOM 740 N N . SER A 1 100 ? 4.629 -15.516 7.484 1 45.81 100 SER A N 1
ATOM 741 C CA . SER A 1 100 ? 5.711 -16.469 7.715 1 45.81 100 SER A CA 1
ATOM 742 C C . SER A 1 100 ? 5.574 -17.141 9.078 1 45.81 100 SER A C 1
ATOM 744 O O . SER A 1 100 ? 6.453 -17.906 9.492 1 45.81 100 SER A O 1
ATOM 746 N N . GLN A 1 101 ? 4.883 -16.547 9.914 1 40.72 101 GLN A N 1
ATOM 747 C CA . GLN A 1 101 ? 4.855 -17.422 11.086 1 40.72 101 GLN A CA 1
ATOM 748 C C . GLN A 1 101 ? 4.113 -18.719 10.797 1 40.72 101 GLN A C 1
ATOM 750 O O . GLN A 1 101 ? 2.881 -18.734 10.781 1 40.72 101 GLN A O 1
ATOM 755 N N . LEU A 1 102 ? 4.516 -19.391 9.734 1 36.44 102 LEU A N 1
ATOM 756 C CA . LEU A 1 102 ? 4.059 -20.766 9.859 1 36.44 102 LEU A CA 1
ATOM 757 C C . LEU A 1 102 ? 4.125 -21.219 11.312 1 36.44 102 LEU A C 1
ATOM 759 O O . LEU A 1 102 ? 5.027 -20.828 12.055 1 36.44 102 LEU A O 1
ATOM 763 N N . PRO A 1 103 ? 2.949 -21.656 11.859 1 37.53 103 PRO A N 1
ATOM 764 C CA . PRO A 1 103 ? 3.094 -22.25 13.195 1 37.53 103 PRO A CA 1
ATOM 765 C C . PRO A 1 103 ? 4.395 -23.031 13.359 1 37.53 103 PRO A C 1
ATOM 767 O O . PRO A 1 103 ? 4.648 -23.969 12.609 1 37.53 103 PRO A O 1
ATOM 770 N N . GLY A 1 104 ? 5.445 -22.484 13.438 1 35.62 104 GLY A N 1
ATOM 771 C CA . GLY A 1 104 ? 6.496 -23.375 13.898 1 35.62 104 GLY A CA 1
ATOM 772 C C . GLY A 1 104 ? 6.023 -24.359 14.945 1 35.62 104 GLY A C 1
ATOM 773 O O . GLY A 1 104 ? 4.965 -24.172 15.547 1 35.62 104 GLY A O 1
ATOM 774 N N . LEU A 1 105 ? 6.496 -25.594 14.859 1 35.06 105 LEU A N 1
ATOM 775 C CA . LEU A 1 105 ? 6.355 -26.734 15.766 1 35.06 105 LEU A CA 1
ATOM 776 C C . LEU A 1 105 ? 6.512 -26.297 17.219 1 35.06 105 LEU A C 1
ATOM 778 O O . LEU A 1 105 ? 7.586 -25.844 17.609 1 35.06 105 LEU A O 1
ATOM 782 N N . SER A 1 106 ? 5.539 -25.734 17.766 1 37.53 106 SER A N 1
ATOM 783 C CA . SER A 1 106 ? 5.562 -25.781 19.234 1 37.53 106 SER A CA 1
ATOM 784 C C . SER A 1 106 ? 6.023 -27.156 19.719 1 37.53 106 SER A C 1
ATOM 786 O O . SER A 1 106 ? 5.383 -28.172 19.438 1 37.53 106 SER A O 1
ATOM 788 N N . TYR A 1 107 ? 7.336 -27.391 19.812 1 33.5 107 TYR A N 1
ATOM 789 C CA . TYR A 1 107 ? 7.789 -28.422 20.734 1 33.5 107 TYR A CA 1
ATOM 790 C C . TYR A 1 107 ? 6.945 -28.422 22 1 33.5 107 TYR A C 1
ATOM 792 O O . TYR A 1 107 ? 6.891 -27.422 22.719 1 33.5 107 TYR A O 1
ATOM 800 N N . LEU A 1 108 ? 5.754 -28.938 21.922 1 29.41 108 LEU A N 1
ATOM 801 C CA . LEU A 1 108 ? 5.051 -29.344 23.141 1 29.41 108 LEU A CA 1
ATOM 802 C C . LEU A 1 108 ? 5.973 -30.125 24.062 1 29.41 108 LEU A C 1
ATOM 804 O O . LEU A 1 108 ? 6.445 -31.203 23.719 1 29.41 108 LEU A O 1
ATOM 808 N N . LEU A 1 109 ? 6.785 -29.469 24.812 1 30.5 109 LEU A N 1
ATOM 809 C CA . LEU A 1 109 ? 7.262 -30.062 26.062 1 30.5 109 LEU A CA 1
ATOM 810 C C . LEU A 1 109 ? 6.094 -30.578 26.891 1 30.5 109 LEU A C 1
ATOM 812 O O . LEU A 1 109 ? 5.297 -29.797 27.422 1 30.5 109 LEU A O 1
ATOM 816 N N . LEU A 1 110 ? 5.312 -31.531 26.203 1 25 110 LEU A N 1
ATOM 817 C CA . LEU A 1 110 ? 4.789 -32.469 27.203 1 25 110 LEU A CA 1
ATOM 818 C C . LEU A 1 110 ? 5.871 -33.438 27.641 1 25 110 LEU A C 1
ATOM 820 O O . LEU A 1 110 ? 6.719 -33.844 26.844 1 25 110 LEU A O 1
ATOM 824 N N . MET B 1 1 ? -12.031 58.125 4.043 1 41.84 1 MET B N 1
ATOM 825 C CA . MET B 1 1 ? -12.781 57.219 3.178 1 41.84 1 MET B CA 1
ATOM 826 C C . MET B 1 1 ? -11.867 56.125 2.627 1 41.84 1 MET B C 1
ATOM 828 O O . MET B 1 1 ? -12.266 55.375 1.731 1 41.84 1 MET B O 1
ATOM 832 N N . ARG B 1 2 ? -10.641 56.281 2.826 1 51.22 2 ARG B N 1
ATOM 833 C CA . ARG B 1 2 ? -9.719 55.344 2.168 1 51.22 2 ARG B CA 1
ATOM 834 C C . ARG B 1 2 ? -9.75 53.969 2.822 1 51.22 2 ARG B C 1
ATOM 836 O O . ARG B 1 2 ? -8.984 53.094 2.449 1 51.22 2 ARG B O 1
ATOM 843 N N . ALA B 1 3 ? -10.367 53.938 3.98 1 56.88 3 ALA B N 1
ATOM 844 C CA . ALA B 1 3 ? -10.266 52.625 4.648 1 56.88 3 ALA B CA 1
ATOM 845 C C . ALA B 1 3 ? -11.031 51.562 3.879 1 56.88 3 ALA B C 1
ATOM 847 O O . ALA B 1 3 ? -10.922 50.375 4.188 1 56.88 3 ALA B O 1
ATOM 848 N N . VAL B 1 4 ? -11.961 51.969 3.002 1 56.09 4 VAL B N 1
ATOM 849 C CA . VAL B 1 4 ? -12.938 51 2.482 1 56.09 4 VAL B CA 1
ATOM 850 C C . VAL B 1 4 ? -12.289 50.156 1.386 1 56.09 4 VAL B C 1
ATOM 852 O O . VAL B 1 4 ? -12.828 49.125 1.001 1 56.09 4 VAL B O 1
ATOM 855 N N . HIS B 1 5 ? -11.094 50.594 0.906 1 57.66 5 HIS B N 1
ATOM 856 C CA . HIS B 1 5 ? -10.688 49.875 -0.297 1 57.66 5 HIS B CA 1
ATOM 857 C C . HIS B 1 5 ? -10 48.562 0.051 1 57.66 5 HIS B C 1
ATOM 859 O O . HIS B 1 5 ? -9.727 47.75 -0.832 1 57.66 5 HIS B O 1
ATOM 865 N N . TYR B 1 6 ? -9.586 48.438 1.291 1 61.94 6 TYR B N 1
ATOM 866 C CA . TYR B 1 6 ? -8.82 47.219 1.567 1 61.94 6 TYR B CA 1
ATOM 867 C C . TYR B 1 6 ? -9.742 46.031 1.781 1 61.94 6 TYR B C 1
ATOM 869 O O . TYR B 1 6 ? -9.289 44.875 1.764 1 61.94 6 TYR B O 1
ATOM 877 N N . CYS B 1 7 ? -11.102 46.312 1.837 1 60.47 7 CYS B N 1
ATOM 878 C CA . CYS B 1 7 ? -12.031 45.25 2.203 1 60.47 7 CYS B CA 1
ATOM 879 C C . CYS B 1 7 ? -12.203 44.25 1.062 1 60.47 7 CYS B C 1
ATOM 881 O O . CYS B 1 7 ? -12.273 43.062 1.292 1 60.47 7 CYS B O 1
ATOM 883 N N . PRO B 1 8 ? -12.188 44.875 -0.154 1 65.75 8 PRO B N 1
ATOM 884 C CA . PRO B 1 8 ? -12.453 43.875 -1.193 1 65.75 8 PRO B CA 1
ATOM 885 C C . PRO B 1 8 ? -11.273 42.906 -1.414 1 65.75 8 PRO B C 1
ATOM 887 O O . PRO B 1 8 ? -11.469 41.75 -1.744 1 65.75 8 PRO B O 1
ATOM 890 N N . LEU B 1 9 ? -10.07 43.469 -1.144 1 61.94 9 LEU B N 1
ATOM 891 C CA . LEU B 1 9 ? -8.922 42.594 -1.39 1 61.94 9 LEU B CA 1
ATOM 892 C C . LEU B 1 9 ? -8.867 41.469 -0.359 1 61.94 9 LEU B C 1
ATOM 894 O O . LEU B 1 9 ? -8.508 40.344 -0.69 1 61.94 9 LEU B O 1
ATOM 898 N N . LEU B 1 10 ? -9.281 41.875 0.864 1 62.62 10 LEU B N 1
ATOM 899 C CA . LEU B 1 10 ? -9.273 40.812 1.885 1 62.62 10 LEU B CA 1
ATOM 900 C C . LEU B 1 10 ? -10.344 39.781 1.61 1 62.62 10 LEU B C 1
ATOM 902 O O . LEU B 1 10 ? -10.133 38.594 1.843 1 62.62 10 LEU B O 1
ATOM 906 N N . LEU B 1 11 ? -11.438 40.25 1.08 1 60.59 11 LEU B N 1
ATOM 907 C CA . LEU B 1 11 ? -12.516 39.312 0.773 1 60.59 11 LEU B CA 1
ATOM 908 C C . LEU B 1 11 ? -12.125 38.406 -0.38 1 60.59 11 LEU B C 1
ATOM 910 O O . LEU B 1 11 ? -12.469 37.219 -0.375 1 60.59 11 LEU B O 1
ATOM 914 N N . LEU B 1 12 ? -11.375 38.938 -1.354 1 59.88 12 LEU B N 1
ATOM 915 C CA . LEU B 1 12 ? -10.969 38.125 -2.482 1 59.88 12 LEU B CA 1
ATOM 916 C C . LEU B 1 12 ? -9.953 37.062 -2.049 1 59.88 12 LEU B C 1
ATOM 918 O O . LEU B 1 12 ? -9.953 35.938 -2.557 1 59.88 12 LEU B O 1
ATOM 922 N N . SER B 1 13 ? -9.133 37.438 -1.086 1 59.88 13 SER B N 1
ATOM 923 C CA . SER B 1 13 ? -8.125 36.469 -0.663 1 59.88 13 SER B CA 1
ATOM 924 C C . SER B 1 13 ? -8.758 35.312 0.084 1 59.88 13 SER B C 1
ATOM 926 O O . SER B 1 13 ? -8.25 34.188 0.044 1 59.88 13 SER B O 1
ATOM 928 N N . LEU B 1 14 ? -9.859 35.594 0.708 1 58.66 14 LEU B N 1
ATOM 929 C CA . LEU B 1 14 ? -10.5 34.5 1.426 1 58.66 14 LEU B CA 1
ATOM 930 C C . LEU B 1 14 ? -11.117 33.5 0.454 1 58.66 14 LEU B C 1
ATOM 932 O O . LEU B 1 14 ? -11.18 32.312 0.749 1 58.66 14 LEU B O 1
ATOM 936 N N . VAL B 1 15 ? -11.562 34.031 -0.61 1 57.28 15 VAL B N 1
ATOM 937 C CA . VAL B 1 15 ? -12.164 33.125 -1.574 1 57.28 15 VAL B CA 1
ATOM 938 C C . VAL B 1 15 ? -11.086 32.25 -2.207 1 57.28 15 VAL B C 1
ATOM 940 O O . VAL B 1 15 ? -11.367 31.125 -2.658 1 57.28 15 VAL B O 1
ATOM 943 N N . LEU B 1 16 ? -9.914 32.906 -2.373 1 53.12 16 LEU B N 1
ATOM 944 C CA . LEU B 1 16 ? -8.891 32.031 -2.961 1 53.12 16 LEU B CA 1
ATOM 945 C C . LEU B 1 16 ? -8.461 30.953 -1.983 1 53.12 16 LEU B C 1
ATOM 947 O O . LEU B 1 16 ? -7.41 30.328 -2.154 1 53.12 16 LEU B O 1
ATOM 951 N N . LEU B 1 17 ? -9.023 31 -0.903 1 53.28 17 LEU B N 1
ATOM 952 C CA . LEU B 1 17 ? -8.805 29.75 -0.193 1 53.28 17 LEU B CA 1
ATOM 953 C C . LEU B 1 17 ? -9.164 28.547 -1.069 1 53.28 17 LEU B C 1
ATOM 955 O O . LEU B 1 17 ? -10.352 28.25 -1.248 1 53.28 17 LEU B O 1
ATOM 959 N N . ALA B 1 18 ? -8.531 28.516 -2.229 1 49.94 18 ALA B N 1
ATOM 960 C CA . ALA B 1 18 ? -8.523 27.344 -3.088 1 49.94 18 ALA B CA 1
ATOM 961 C C . ALA B 1 18 ? -8.836 26.078 -2.289 1 49.94 18 ALA B C 1
ATOM 963 O O . ALA B 1 18 ? -8.07 25.688 -1.398 1 49.94 18 ALA B O 1
ATOM 964 N N . THR B 1 19 ? -10.047 25.844 -1.979 1 53.16 19 THR B N 1
ATOM 965 C CA . THR B 1 19 ? -10.508 24.547 -1.519 1 53.16 19 THR B CA 1
ATOM 966 C C . THR B 1 19 ? -9.805 23.422 -2.273 1 53.16 19 THR B C 1
ATOM 968 O O . THR B 1 19 ? -10.094 23.172 -3.445 1 53.16 19 THR B O 1
ATOM 971 N N . ASN B 1 20 ? -8.484 23.484 -2.246 1 60.72 20 ASN B N 1
ATOM 972 C CA . ASN B 1 20 ? -7.836 22.328 -2.848 1 60.72 20 ASN B CA 1
ATOM 973 C C . ASN B 1 20 ? -8.625 21.047 -2.59 1 60.72 20 ASN B C 1
ATOM 975 O O . ASN B 1 20 ? -8.711 20.578 -1.451 1 60.72 20 ASN B O 1
ATOM 979 N N . GLU B 1 21 ? -9.555 20.875 -3.43 1 79.12 21 GLU B N 1
ATOM 980 C CA . GLU B 1 21 ? -10.367 19.656 -3.357 1 79.12 21 GLU B CA 1
ATOM 981 C C . GLU B 1 21 ? -9.492 18.438 -3.109 1 79.12 21 GLU B C 1
ATOM 983 O O . GLU B 1 21 ? -8.398 18.312 -3.676 1 79.12 21 GLU B O 1
ATOM 988 N N . ALA B 1 22 ? -9.812 17.688 -2.164 1 91.44 22 ALA B N 1
ATOM 989 C CA . ALA B 1 22 ? -9.102 16.453 -1.813 1 91.44 22 ALA B CA 1
ATOM 990 C C . ALA B 1 22 ? -8.984 15.523 -3.02 1 91.44 22 ALA B C 1
ATOM 992 O O . ALA B 1 22 ? -9.93 15.383 -3.795 1 91.44 22 ALA B O 1
ATOM 993 N N . LEU B 1 23 ? -7.746 15.055 -3.256 1 95.06 23 LEU B N 1
ATOM 994 C CA . LEU B 1 23 ? -7.535 14.023 -4.262 1 95.06 23 LEU B CA 1
ATOM 995 C C . LEU B 1 23 ? -8.547 12.891 -4.098 1 95.06 23 LEU B C 1
ATOM 997 O O . LEU B 1 23 ? -8.906 12.531 -2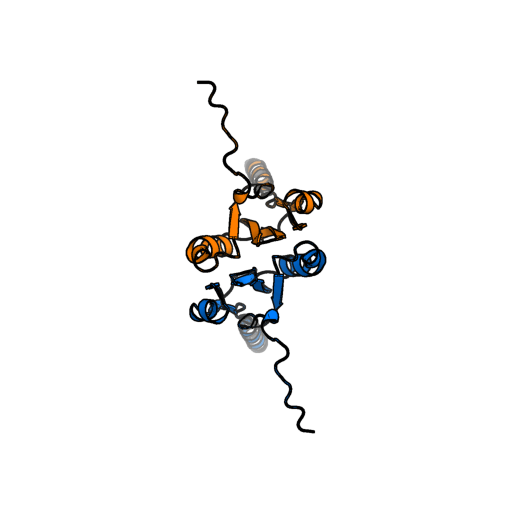.975 1 95.06 23 LEU B O 1
ATOM 1001 N N . ARG B 1 24 ? -9.148 12.445 -5.285 1 97.44 24 ARG B N 1
ATOM 1002 C CA . ARG B 1 24 ? -10.055 11.297 -5.277 1 97.44 24 ARG B CA 1
ATOM 1003 C C . ARG B 1 24 ? -9.406 10.078 -5.922 1 97.44 24 ARG B C 1
ATOM 1005 O O . ARG B 1 24 ? -8.789 10.188 -6.98 1 97.44 24 ARG B O 1
ATOM 1012 N N . CYS B 1 25 ? -9.484 8.914 -5.219 1 97.19 25 CYS B N 1
ATOM 1013 C CA . CYS B 1 25 ? -8.914 7.668 -5.727 1 97.19 25 CYS B CA 1
ATOM 1014 C C . CYS B 1 25 ? -9.891 6.512 -5.543 1 97.19 25 CYS B C 1
ATOM 1016 O O . CYS B 1 25 ? -10.664 6.492 -4.582 1 97.19 25 CYS B O 1
ATOM 1018 N N . TYR B 1 26 ? -9.883 5.496 -6.527 1 96.94 26 TYR B N 1
ATOM 1019 C CA . TYR B 1 26 ? -10.516 4.219 -6.215 1 96.94 26 TYR B CA 1
ATOM 1020 C C . TYR B 1 26 ? -9.875 3.576 -4.992 1 96.94 26 TYR B C 1
ATOM 1022 O O . TYR B 1 26 ? -8.648 3.555 -4.867 1 96.94 26 TYR B O 1
ATOM 1030 N N . THR B 1 27 ? -10.648 3.246 -4.051 1 96.75 27 THR B N 1
ATOM 1031 C CA . THR B 1 27 ? -10.234 2.516 -2.857 1 96.75 27 THR B CA 1
ATOM 1032 C C . THR B 1 27 ? -11 1.2 -2.736 1 96.75 27 THR B C 1
ATOM 1034 O O . THR B 1 27 ? -12.148 1.184 -2.299 1 96.75 27 THR B O 1
ATOM 1037 N N . CYS B 1 28 ? -10.266 0.08 -3.1 1 96.44 28 CYS B N 1
ATOM 1038 C CA . CYS B 1 28 ? -10.945 -1.204 -3.236 1 96.44 28 CYS B CA 1
ATOM 1039 C C . CYS B 1 28 ? -9.938 -2.348 -3.311 1 96.44 28 CYS B C 1
ATOM 1041 O O . CYS B 1 28 ? -8.734 -2.111 -3.406 1 96.44 28 CYS B O 1
ATOM 1043 N N . MET B 1 29 ? -10.43 -3.49 -3.119 1 96.19 29 MET B N 1
ATOM 1044 C CA . MET B 1 29 ? -9.734 -4.746 -3.373 1 96.19 29 MET B CA 1
ATOM 1045 C C . MET B 1 29 ? -10.617 -5.723 -4.137 1 96.19 29 MET B C 1
ATOM 1047 O O . MET B 1 29 ? -11.828 -5.77 -3.912 1 96.19 29 MET B O 1
ATOM 1051 N N . GLY B 1 30 ? -9.984 -6.48 -5.035 1 96.44 30 GLY B N 1
ATOM 1052 C CA . GLY B 1 30 ? -10.742 -7.438 -5.824 1 96.44 30 GLY B CA 1
ATOM 1053 C C . GLY B 1 30 ? -9.859 -8.438 -6.551 1 96.44 30 GLY B C 1
ATOM 1054 O O . GLY B 1 30 ? -8.641 -8.281 -6.59 1 96.44 30 GLY B O 1
ATOM 1055 N N . SER B 1 31 ? -10.492 -9.508 -7.055 1 95.06 31 SER B N 1
ATOM 1056 C CA . SER B 1 31 ? -9.758 -10.516 -7.809 1 95.06 31 SER B CA 1
ATOM 1057 C C . SER B 1 31 ? -9.242 -9.953 -9.133 1 95.06 31 SER B C 1
ATOM 1059 O O . SER B 1 31 ? -8.289 -10.484 -9.711 1 95.06 31 SER B O 1
ATOM 1061 N N . ASN B 1 32 ? -9.914 -8.969 -9.672 1 93.38 32 ASN B N 1
ATOM 1062 C CA . ASN B 1 32 ? -9.508 -8.25 -10.875 1 93.38 32 ASN B CA 1
ATOM 1063 C C . ASN B 1 32 ? -9.961 -6.793 -10.836 1 93.38 32 ASN B C 1
ATOM 1065 O O . ASN B 1 32 ? -10.625 -6.367 -9.891 1 93.38 32 ASN B O 1
ATOM 1069 N N . ASN B 1 33 ? -9.539 -6.012 -11.867 1 94.56 33 ASN B N 1
ATOM 1070 C CA . ASN B 1 33 ? -9.844 -4.586 -11.906 1 94.56 33 ASN B CA 1
ATOM 1071 C C . ASN B 1 33 ? -11.344 -4.332 -11.828 1 94.56 33 ASN B C 1
ATOM 1073 O O . ASN B 1 33 ? -11.789 -3.445 -11.102 1 94.56 33 ASN B O 1
ATOM 1077 N N . GLU B 1 34 ? -12.039 -5.102 -12.625 1 94.31 34 GLU B N 1
ATOM 1078 C CA . GLU B 1 34 ? -13.484 -4.887 -12.688 1 94.31 34 GLU B CA 1
ATOM 1079 C C . GLU B 1 34 ? -14.133 -5.098 -11.328 1 94.31 34 GLU B C 1
ATOM 1081 O O . GLU B 1 34 ? -14.945 -4.285 -10.883 1 94.31 34 GLU B O 1
ATOM 1086 N N . ASP B 1 35 ? -13.859 -6.172 -10.719 1 95.56 35 ASP B N 1
ATOM 1087 C CA . ASP B 1 35 ? -14.375 -6.488 -9.391 1 95.56 35 ASP B CA 1
ATOM 1088 C C . ASP B 1 35 ? -14.008 -5.395 -8.391 1 95.56 35 ASP B C 1
ATOM 1090 O O . ASP B 1 35 ? -14.844 -4.977 -7.582 1 95.56 35 ASP B O 1
ATOM 1094 N N . CYS B 1 36 ? -12.836 -4.922 -8.43 1 96.69 36 CYS B N 1
ATOM 1095 C CA . CYS B 1 36 ? -12.352 -3.855 -7.559 1 96.69 36 CYS B CA 1
ATOM 1096 C C . CYS B 1 36 ? -13.07 -2.545 -7.848 1 96.69 36 CYS B C 1
ATOM 1098 O O . CYS B 1 36 ? -13.641 -1.936 -6.945 1 96.69 36 CYS B O 1
ATOM 1100 N N . ASN B 1 37 ? -13.188 -2.16 -9.031 1 96.62 37 ASN B N 1
ATOM 1101 C CA . ASN B 1 37 ? -13.695 -0.854 -9.438 1 96.62 37 ASN B CA 1
ATOM 1102 C C . ASN B 1 37 ? -15.172 -0.695 -9.086 1 96.62 37 ASN B C 1
ATOM 1104 O O . ASN B 1 37 ? -15.641 0.419 -8.852 1 96.62 37 ASN B O 1
ATOM 1108 N N . ARG B 1 38 ? -15.82 -1.768 -9.062 1 96.75 38 ARG B N 1
ATOM 1109 C CA . ARG B 1 38 ? -17.234 -1.72 -8.711 1 96.75 38 ARG B CA 1
ATOM 1110 C C . ARG B 1 38 ? -17.438 -1.161 -7.309 1 96.75 38 ARG B C 1
ATOM 1112 O O . ARG B 1 38 ? -18.531 -0.699 -6.969 1 96.75 38 ARG B O 1
ATOM 1119 N N . GLN B 1 39 ? -16.438 -1.174 -6.5 1 96 39 GLN B N 1
ATOM 1120 C CA . GLN B 1 39 ? -16.547 -0.731 -5.113 1 96 39 GLN B CA 1
ATOM 1121 C C . GLN B 1 39 ? -16.422 0.787 -5.012 1 96 39 GLN B C 1
ATOM 1123 O O . GLN B 1 39 ? -16.719 1.369 -3.967 1 96 39 GLN B O 1
ATOM 1128 N N . GLY B 1 40 ? -15.859 1.492 -6.039 1 96 40 GLY B N 1
ATOM 1129 C CA . GLY B 1 40 ? -15.977 2.936 -6.172 1 96 40 GLY B CA 1
ATOM 1130 C C . GLY B 1 40 ? -14.75 3.682 -5.688 1 96 40 GLY B C 1
ATOM 1131 O O . GLY B 1 40 ? -13.766 3.064 -5.266 1 96 40 GLY B O 1
ATOM 1132 N N . SER B 1 41 ? -14.852 5.02 -5.887 1 97.06 41 SER B N 1
ATOM 1133 C CA . SER B 1 41 ? -13.797 5.953 -5.484 1 97.06 41 SER B CA 1
ATOM 1134 C C . SER B 1 41 ? -14.203 6.738 -4.242 1 97.06 41 SER B C 1
ATOM 1136 O O . SER B 1 41 ? -15.375 6.742 -3.859 1 97.06 41 SER B O 1
ATOM 1138 N N . LYS B 1 42 ? -13.188 7.297 -3.518 1 96.69 42 LYS B N 1
ATOM 1139 C CA . LYS B 1 42 ? -13.414 8.125 -2.338 1 96.69 42 LYS B CA 1
ATOM 1140 C C . LYS B 1 42 ? -12.453 9.312 -2.303 1 96.69 42 LYS B C 1
ATOM 1142 O O . LYS B 1 42 ? -11.391 9.266 -2.926 1 96.69 42 LYS B O 1
ATOM 1147 N N . ALA B 1 43 ? -12.93 10.352 -1.578 1 96.62 43 ALA B N 1
ATOM 1148 C CA . ALA B 1 43 ? -12 11.445 -1.298 1 96.62 43 ALA B CA 1
ATOM 1149 C C . ALA B 1 43 ? -10.883 10.984 -0.36 1 96.62 43 ALA B C 1
ATOM 1151 O O . ALA B 1 43 ? -11.141 10.312 0.639 1 96.62 43 ALA B O 1
ATOM 1152 N N . CYS B 1 44 ? -9.641 11.398 -0.711 1 95.5 44 CYS B N 1
ATOM 1153 C CA . CYS B 1 44 ? -8.484 11.023 0.096 1 95.5 44 CYS B CA 1
ATOM 1154 C C . CYS B 1 44 ? -8.289 12 1.25 1 95.5 44 CYS B C 1
ATOM 1156 O O . CYS B 1 44 ? -8.711 13.156 1.171 1 95.5 44 CYS B O 1
ATOM 1158 N N . PRO B 1 45 ? -7.652 11.438 2.305 1 91.62 45 PRO B N 1
ATOM 1159 C CA . PRO B 1 45 ? -7.242 12.383 3.342 1 91.62 45 PRO B CA 1
ATOM 1160 C C . PRO B 1 45 ? -6.293 13.461 2.814 1 91.62 45 PRO B C 1
ATOM 1162 O O . PRO B 1 45 ? -5.656 13.266 1.773 1 91.62 45 PRO B O 1
ATOM 1165 N N . SER B 1 46 ? -6.191 14.523 3.555 1 90.44 46 SER B N 1
ATOM 1166 C CA . SER B 1 46 ? -5.465 15.695 3.082 1 90.44 46 SER B CA 1
ATOM 1167 C C . SER B 1 46 ? -3.98 15.398 2.914 1 90.44 46 SER B C 1
ATOM 1169 O O . SER B 1 46 ? -3.293 16.062 2.135 1 90.44 46 SER B O 1
ATOM 1171 N N . TYR B 1 47 ? -3.477 14.484 3.609 1 87.62 47 TYR B N 1
ATOM 1172 C CA . TYR B 1 47 ? -2.051 14.18 3.549 1 87.62 47 TYR B CA 1
ATOM 1173 C C . TYR B 1 47 ? -1.735 13.289 2.35 1 87.62 47 TYR B C 1
ATOM 1175 O O . TYR B 1 47 ? -0.569 13.117 1.986 1 87.62 47 TYR B O 1
ATOM 1183 N N . SER B 1 48 ? -2.754 12.703 1.742 1 93.25 48 SER B N 1
ATOM 1184 C CA . SER B 1 48 ? -2.57 11.859 0.565 1 93.25 48 SER B CA 1
ATOM 1185 C C . SER B 1 48 ? -2.348 12.703 -0.688 1 93.25 48 SER B C 1
ATOM 1187 O O . SER B 1 48 ? -3.078 13.664 -0.932 1 93.25 48 SER B O 1
ATOM 1189 N N . ASP B 1 49 ? -1.262 12.336 -1.452 1 93.38 49 ASP B N 1
ATOM 1190 C CA . ASP B 1 49 ? -0.97 13.109 -2.658 1 93.38 49 ASP B CA 1
ATOM 1191 C C . ASP B 1 49 ? -0.728 12.188 -3.852 1 93.38 49 ASP B C 1
ATOM 1193 O O . ASP B 1 49 ? -0.112 12.586 -4.84 1 93.38 49 ASP B O 1
ATOM 1197 N N . ALA B 1 50 ? -1.132 10.992 -3.787 1 95.75 50 ALA B N 1
ATOM 1198 C CA . ALA B 1 50 ? -1.031 10.023 -4.875 1 95.75 50 ALA B CA 1
ATOM 1199 C C . ALA B 1 50 ? -2.133 8.977 -4.777 1 95.75 50 ALA B C 1
ATOM 1201 O O . ALA B 1 50 ? -2.727 8.789 -3.711 1 95.75 50 ALA B O 1
ATOM 1202 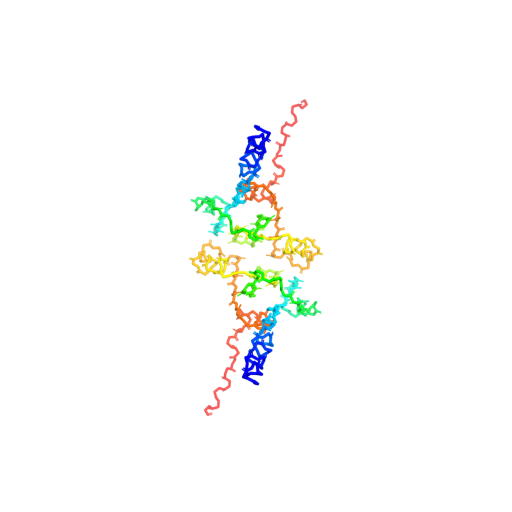N N . CYS B 1 51 ? -2.459 8.305 -5.879 1 97 51 CYS B N 1
ATOM 1203 C CA . CYS B 1 51 ? -3.232 7.07 -5.941 1 97 51 CYS B CA 1
ATOM 1204 C C . CYS B 1 51 ? -2.34 5.887 -6.277 1 97 51 CYS B C 1
ATOM 1206 O O . CYS B 1 51 ? -1.398 6.016 -7.062 1 97 51 CYS B O 1
ATOM 1208 N N . ALA B 1 52 ? -2.686 4.781 -5.676 1 96.62 52 ALA B N 1
ATOM 1209 C CA . ALA B 1 52 ? -1.848 3.609 -5.918 1 96.62 52 ALA B CA 1
ATOM 1210 C C . ALA B 1 52 ? -2.688 2.414 -6.359 1 96.62 52 ALA B C 1
ATOM 1212 O O . ALA B 1 52 ? -3.836 2.264 -5.93 1 96.62 52 ALA B O 1
ATOM 1213 N N . VAL B 1 53 ? -2.1 1.573 -7.219 1 96.75 53 VAL B N 1
ATOM 1214 C CA . VAL B 1 53 ? -2.582 0.241 -7.566 1 96.75 53 VAL B CA 1
ATOM 1215 C C . VAL B 1 53 ? -1.529 -0.803 -7.199 1 96.75 53 VAL B C 1
ATOM 1217 O O . VAL B 1 53 ? -0.372 -0.7 -7.609 1 96.75 53 VAL B O 1
ATOM 1220 N N . VAL B 1 54 ? -1.871 -1.711 -6.398 1 95.19 54 VAL B N 1
ATOM 1221 C CA . VAL B 1 54 ? -1.025 -2.854 -6.066 1 95.19 54 VAL B CA 1
ATOM 1222 C C . VAL B 1 54 ? -1.608 -4.125 -6.68 1 95.19 54 VAL B C 1
ATOM 1224 O O . VAL B 1 54 ? -2.77 -4.461 -6.438 1 95.19 54 VAL B O 1
ATOM 1227 N N . VAL B 1 55 ? -0.777 -4.762 -7.473 1 94.31 55 VAL B N 1
ATOM 1228 C CA . VAL B 1 55 ? -1.242 -5.949 -8.18 1 94.31 55 VAL B CA 1
ATOM 1229 C C . VAL B 1 55 ? -0.441 -7.168 -7.73 1 94.31 55 VAL B C 1
ATOM 1231 O O . VAL B 1 55 ? 0.792 -7.145 -7.727 1 94.31 55 VAL B O 1
ATOM 1234 N N . GLY B 1 56 ? -1.122 -8.195 -7.348 1 92.75 56 GLY B N 1
ATOM 1235 C CA . GLY B 1 56 ? -0.553 -9.516 -7.117 1 92.75 56 GLY B CA 1
ATOM 1236 C C . GLY B 1 56 ? -1.003 -10.547 -8.133 1 92.75 56 GLY B C 1
ATOM 1237 O O . GLY B 1 56 ? -1.581 -10.195 -9.164 1 92.75 56 GLY B O 1
ATOM 1238 N N . HIS B 1 57 ? -0.664 -11.875 -7.973 1 90.5 57 HIS B N 1
ATOM 1239 C CA . HIS B 1 57 ? -0.984 -12.945 -8.914 1 90.5 57 HIS B CA 1
ATOM 1240 C C . HIS B 1 57 ? -2.488 -13.047 -9.133 1 90.5 57 HIS B C 1
ATOM 1242 O O . HIS B 1 57 ? -2.941 -13.273 -10.258 1 90.5 57 HIS B O 1
ATOM 1248 N N . ASP B 1 58 ? -3.314 -12.969 -8.133 1 90.88 58 ASP B N 1
ATOM 1249 C CA . ASP B 1 58 ? -4.77 -13.078 -8.188 1 90.88 58 ASP B CA 1
ATOM 1250 C C . ASP B 1 58 ? -5.434 -12.031 -7.301 1 90.88 58 ASP B C 1
ATOM 1252 O O . ASP B 1 58 ? -6.309 -12.352 -6.496 1 90.88 58 ASP B O 1
ATOM 1256 N N . GLY B 1 59 ? -5.09 -10.828 -7.59 1 94.12 59 GLY B N 1
ATOM 1257 C CA . GLY B 1 59 ? -5.68 -9.781 -6.766 1 94.12 59 GLY B CA 1
ATOM 1258 C C . GLY B 1 59 ? -5.145 -8.398 -7.086 1 94.12 59 GLY B C 1
ATOM 1259 O O . GLY B 1 59 ? -3.988 -8.25 -7.488 1 94.12 59 GLY B O 1
ATOM 1260 N N . VAL B 1 60 ? -6.043 -7.473 -6.941 1 95.44 60 VAL B N 1
ATOM 1261 C CA . VAL B 1 60 ? -5.676 -6.07 -7.121 1 95.44 60 VAL B CA 1
ATOM 1262 C C . VAL B 1 60 ? -6.16 -5.254 -5.926 1 95.44 60 VAL B C 1
ATOM 1264 O O . VAL B 1 60 ? -7.219 -5.535 -5.359 1 95.44 60 VAL B O 1
ATOM 1267 N N . MET B 1 61 ? -5.387 -4.32 -5.531 1 95.31 61 MET B N 1
ATOM 1268 C CA . MET B 1 61 ? -5.727 -3.375 -4.473 1 95.31 61 MET B CA 1
ATOM 1269 C C . MET B 1 61 ? -5.473 -1.939 -4.926 1 95.31 61 MET B C 1
ATOM 1271 O O . MET B 1 61 ? -4.414 -1.635 -5.473 1 95.31 61 MET B O 1
ATOM 1275 N N . LYS B 1 62 ? -6.465 -1.073 -4.73 1 96.5 62 LYS B N 1
ATOM 1276 C CA . LYS B 1 62 ? -6.348 0.347 -5.047 1 96.5 62 LYS B CA 1
ATOM 1277 C C . LYS B 1 62 ? -6.594 1.205 -3.807 1 96.5 62 LYS B C 1
ATOM 1279 O O . LYS B 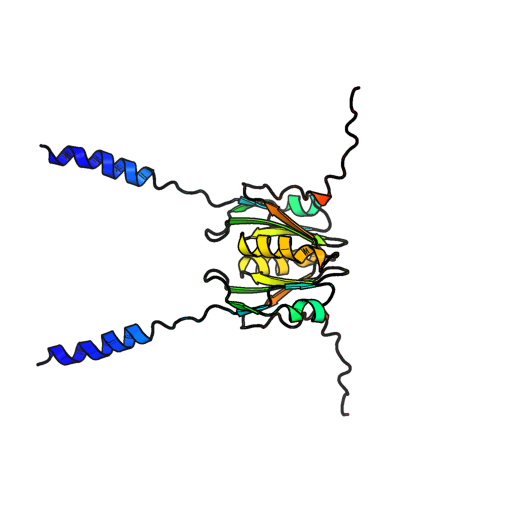1 62 ? -7.422 0.863 -2.963 1 96.5 62 LYS B O 1
ATOM 1284 N N . SER B 1 63 ? -5.898 2.314 -3.709 1 96.62 63 SER B N 1
ATOM 1285 C CA . SER B 1 63 ? -6.039 3.123 -2.5 1 96.62 63 SER B CA 1
ATOM 1286 C C . SER B 1 63 ? -5.43 4.508 -2.688 1 96.62 63 SER B C 1
ATOM 1288 O O . SER B 1 63 ? -4.703 4.746 -3.656 1 96.62 63 SER B O 1
ATOM 1290 N N . CYS B 1 64 ? -5.84 5.367 -1.775 1 96.31 64 CYS B N 1
ATOM 1291 C CA . CYS B 1 64 ? -5.059 6.582 -1.573 1 96.31 64 CYS B CA 1
ATOM 1292 C C . CYS B 1 64 ? -3.643 6.25 -1.118 1 96.31 64 CYS B C 1
ATOM 1294 O O . CYS B 1 64 ? -3.414 5.219 -0.486 1 96.31 64 CYS B O 1
ATOM 1296 N N . SER B 1 65 ? -2.736 7.129 -1.496 1 95 65 SER B N 1
ATOM 1297 C CA . SER B 1 65 ? -1.334 6.891 -1.172 1 95 65 SER B CA 1
ATOM 1298 C C . SER B 1 65 ? -0.548 8.195 -1.128 1 95 65 SER B C 1
ATOM 1300 O O . SER B 1 65 ? -1.129 9.273 -0.971 1 95 65 SER B O 1
ATOM 1302 N N . TYR B 1 66 ? 0.788 8.078 -1.061 1 91.31 66 TYR B N 1
ATOM 1303 C CA . TYR B 1 66 ? 1.685 9.227 -0.994 1 91.31 66 TYR B CA 1
ATOM 1304 C C . TYR B 1 66 ? 2.879 9.039 -1.924 1 91.31 66 TYR B C 1
ATOM 1306 O O . TYR B 1 66 ? 3.277 7.906 -2.213 1 91.31 66 TYR B O 1
ATOM 1314 N N . LYS B 1 67 ? 3.439 10.18 -2.209 1 92.5 67 LYS B N 1
ATOM 1315 C CA . LYS B 1 67 ? 4.562 10.188 -3.143 1 92.5 67 LYS B CA 1
ATOM 1316 C C . LYS B 1 67 ? 5.742 9.391 -2.592 1 92.5 67 LYS B C 1
ATOM 1318 O O . LYS B 1 67 ? 6.473 8.75 -3.35 1 92.5 67 LYS B O 1
ATOM 1323 N N . SER B 1 68 ? 5.926 9.414 -1.275 1 88.5 68 SER B N 1
ATOM 1324 C CA . SER B 1 68 ? 7.055 8.695 -0.69 1 88.5 68 SER B CA 1
ATOM 1325 C C . SER B 1 68 ? 6.914 7.191 -0.89 1 88.5 68 SER B C 1
ATOM 1327 O O . SER B 1 68 ? 7.891 6.508 -1.205 1 88.5 68 SER B O 1
ATOM 1329 N N . PHE B 1 69 ? 5.773 6.629 -0.686 1 90.94 69 PHE B N 1
ATOM 1330 C CA . PHE B 1 69 ? 5.48 5.234 -0.986 1 90.94 69 PHE B CA 1
ATOM 1331 C C . PHE B 1 69 ? 5.754 4.926 -2.455 1 90.94 69 PHE B C 1
ATOM 1333 O O . PHE B 1 69 ? 6.375 3.914 -2.777 1 90.94 69 PHE B O 1
ATOM 1340 N N . CYS B 1 70 ? 5.348 5.754 -3.312 1 95 70 CYS B N 1
ATOM 1341 C CA . CYS B 1 70 ? 5.473 5.559 -4.754 1 95 70 CYS B CA 1
ATOM 1342 C C . CYS B 1 70 ? 6.934 5.574 -5.184 1 95 70 CYS B C 1
ATOM 1344 O O . CYS B 1 70 ? 7.344 4.789 -6.035 1 95 70 CYS B O 1
ATOM 1346 N N . SER B 1 71 ? 7.605 6.508 -4.66 1 93.75 71 SER B N 1
ATOM 1347 C CA . SER B 1 71 ? 9.031 6.578 -4.953 1 93.75 71 SER B CA 1
ATOM 1348 C C . SER B 1 71 ? 9.742 5.285 -4.566 1 93.75 71 SER B C 1
ATOM 1350 O O . SER B 1 71 ? 10.555 4.766 -5.328 1 93.75 71 SER B O 1
ATOM 1352 N N . GLN B 1 72 ? 9.414 4.809 -3.426 1 91.19 72 GLN B N 1
ATOM 1353 C CA . GLN B 1 72 ? 9.992 3.553 -2.961 1 91.19 72 GLN B CA 1
ATOM 1354 C C . GLN B 1 72 ? 9.633 2.402 -3.896 1 91.19 72 GLN B C 1
ATOM 1356 O O . GLN B 1 72 ? 10.5 1.612 -4.281 1 91.19 72 GLN B O 1
ATOM 1361 N N . ALA B 1 73 ? 8.422 2.303 -4.203 1 94.38 73 ALA B N 1
ATOM 1362 C CA . ALA B 1 73 ? 7.953 1.232 -5.078 1 94.38 73 ALA B CA 1
ATOM 1363 C C . ALA B 1 73 ? 8.633 1.308 -6.445 1 94.38 73 ALA B C 1
ATOM 1365 O O . ALA B 1 73 ? 9 0.28 -7.02 1 94.38 73 ALA B O 1
ATOM 1366 N N . ASN B 1 74 ? 8.773 2.461 -6.93 1 93.81 74 ASN B N 1
ATOM 1367 C CA . ASN B 1 74 ? 9.414 2.648 -8.227 1 93.81 74 ASN B CA 1
ATOM 1368 C C . ASN B 1 74 ? 10.891 2.254 -8.195 1 93.81 74 ASN B C 1
ATOM 1370 O O . ASN B 1 74 ? 11.398 1.656 -9.141 1 93.81 74 ASN B O 1
ATOM 1374 N N . SER B 1 75 ? 11.477 2.607 -7.148 1 94.38 75 SER B N 1
ATOM 1375 C CA . SER B 1 75 ? 12.922 2.395 -7.074 1 94.38 75 SER B CA 1
ATOM 1376 C C . SER B 1 75 ? 13.25 0.945 -6.727 1 94.38 75 SER B C 1
ATOM 1378 O O . SER B 1 75 ? 14.289 0.423 -7.137 1 94.38 75 SER B O 1
ATOM 1380 N N . GLN B 1 76 ? 12.344 0.286 -5.988 1 94.62 76 GLN B N 1
ATOM 1381 C CA . GLN B 1 76 ? 12.719 -1.022 -5.457 1 94.62 76 GLN B CA 1
ATOM 1382 C C . GLN B 1 76 ? 11.789 -2.113 -5.988 1 94.62 76 GLN B C 1
ATOM 1384 O O . GLN B 1 76 ? 11.945 -3.287 -5.648 1 94.62 76 GLN B O 1
ATOM 1389 N N . GLY B 1 77 ? 10.852 -1.802 -6.805 1 94.12 77 GLY B N 1
ATOM 1390 C CA . GLY B 1 77 ? 9.859 -2.744 -7.277 1 94.12 77 GLY B CA 1
ATOM 1391 C C . GLY B 1 77 ? 10.461 -3.961 -7.957 1 94.12 77 GLY B C 1
ATOM 1392 O O . GLY B 1 77 ? 9.875 -5.047 -7.93 1 94.12 77 GLY B O 1
ATOM 1393 N N . TYR B 1 78 ? 11.609 -3.771 -8.602 1 92.75 78 TYR B N 1
ATOM 1394 C CA . TYR B 1 78 ? 12.258 -4.867 -9.312 1 92.75 78 TYR B CA 1
ATOM 1395 C C . TYR B 1 78 ? 12.648 -5.984 -8.352 1 92.75 78 TYR B C 1
ATOM 1397 O O . TYR B 1 78 ? 12.852 -7.129 -8.773 1 92.75 78 TYR B O 1
ATOM 1405 N N . ARG B 1 79 ? 12.695 -5.75 -7.082 1 94.5 79 ARG B N 1
ATOM 1406 C CA . ARG B 1 79 ? 13.117 -6.73 -6.082 1 94.5 79 ARG B CA 1
ATOM 1407 C C . ARG B 1 79 ? 11.945 -7.621 -5.672 1 94.5 79 ARG B C 1
ATOM 1409 O O . ARG B 1 79 ? 12.148 -8.656 -5.031 1 94.5 79 ARG B O 1
ATOM 1416 N N . ALA B 1 80 ? 10.773 -7.215 -5.984 1 94.19 80 ALA B N 1
ATOM 1417 C CA . ALA B 1 80 ? 9.57 -7.949 -5.609 1 94.19 80 ALA B CA 1
ATOM 1418 C C . ALA B 1 80 ? 8.672 -8.172 -6.82 1 94.19 80 ALA B C 1
ATOM 1420 O O . ALA B 1 80 ? 7.582 -7.594 -6.91 1 94.19 80 ALA B O 1
ATOM 1421 N N . PRO B 1 81 ? 9.039 -9.117 -7.664 1 90.69 81 PRO B N 1
ATOM 1422 C CA . PRO B 1 81 ? 8.305 -9.297 -8.922 1 90.69 81 PRO B CA 1
ATOM 1423 C C . PRO B 1 81 ? 6.859 -9.727 -8.703 1 90.69 81 PRO B C 1
ATOM 1425 O O . PRO B 1 81 ? 6.012 -9.516 -9.57 1 90.69 81 PRO B O 1
ATOM 1428 N N . GLY B 1 82 ? 6.516 -10.328 -7.547 1 92.25 82 GLY B N 1
ATOM 1429 C CA . GLY B 1 82 ? 5.168 -10.805 -7.289 1 92.25 82 GLY B CA 1
ATOM 1430 C C . GLY B 1 82 ? 4.25 -9.734 -6.734 1 92.25 82 GLY B C 1
ATOM 1431 O O . GLY B 1 82 ? 3.096 -10.008 -6.398 1 92.25 82 GLY B O 1
ATOM 1432 N N . VAL B 1 83 ? 4.777 -8.539 -6.527 1 92.56 83 VAL B N 1
ATOM 1433 C CA . VAL B 1 83 ? 4.008 -7.391 -6.059 1 92.56 83 VAL B CA 1
ATOM 1434 C C . VAL B 1 83 ? 4.301 -6.18 -6.941 1 92.56 83 VAL B C 1
ATOM 1436 O O . VAL B 1 83 ? 5.328 -5.516 -6.777 1 92.56 83 VAL B O 1
ATOM 1439 N N . ARG B 1 84 ? 3.391 -5.906 -7.828 1 92.69 84 ARG B N 1
ATOM 1440 C CA . ARG B 1 84 ? 3.582 -4.758 -8.711 1 92.69 84 ARG B CA 1
ATOM 1441 C C . ARG B 1 84 ? 2.791 -3.553 -8.219 1 92.69 84 ARG B C 1
ATOM 1443 O O . ARG B 1 84 ? 1.623 -3.68 -7.84 1 92.69 84 ARG B O 1
ATOM 1450 N N . VAL B 1 85 ? 3.508 -2.451 -8.203 1 94.56 85 VAL B N 1
ATOM 1451 C CA . VAL B 1 85 ? 2.871 -1.224 -7.734 1 94.56 85 VAL B CA 1
ATOM 1452 C C . VAL B 1 85 ? 2.896 -0.173 -8.844 1 94.56 85 VAL B C 1
ATOM 1454 O O . VAL B 1 85 ? 3.916 0.007 -9.516 1 94.56 85 VAL B O 1
ATOM 1457 N N . HIS B 1 86 ? 1.783 0.49 -9.078 1 94.88 86 HIS B N 1
ATOM 1458 C CA . HIS B 1 86 ? 1.678 1.635 -9.977 1 94.88 86 HIS B CA 1
ATOM 1459 C C . HIS B 1 86 ? 1.042 2.828 -9.273 1 94.88 86 HIS B C 1
ATOM 1461 O O . HIS B 1 86 ? 0.04 2.68 -8.57 1 94.88 86 HIS B O 1
ATOM 1467 N N . CYS B 1 87 ? 1.67 3.967 -9.461 1 96.12 87 CYS B N 1
ATOM 1468 C CA . CYS B 1 87 ? 1.13 5.18 -8.859 1 96.12 87 CYS B CA 1
ATOM 1469 C C . CYS B 1 87 ? 0.771 6.207 -9.93 1 96.12 87 CYS B C 1
ATOM 1471 O O . CYS B 1 87 ? 1.314 6.172 -11.039 1 96.12 87 CYS B O 1
ATOM 1473 N N . CYS B 1 88 ? -0.179 7.086 -9.594 1 96.5 88 CYS B N 1
ATOM 1474 C CA . CYS B 1 88 ? -0.611 8.211 -10.422 1 96.5 88 CYS B CA 1
ATOM 1475 C C . CYS B 1 88 ? -1.135 9.352 -9.562 1 96.5 88 CYS B C 1
ATOM 1477 O O . CYS B 1 88 ? -1.257 9.211 -8.344 1 96.5 88 CYS B O 1
ATOM 1479 N N . TYR B 1 89 ? -1.444 10.656 -10.172 1 95.38 89 TYR B N 1
ATOM 1480 C CA . TYR B 1 89 ? -1.464 11.812 -9.281 1 95.38 89 TYR B CA 1
ATOM 1481 C C . TYR B 1 89 ? -2.656 12.711 -9.578 1 95.38 89 TYR B C 1
ATOM 1483 O O . TYR B 1 89 ? -2.658 13.891 -9.211 1 95.38 89 TYR B O 1
ATOM 1491 N N . SER B 1 90 ? -3.59 12.141 -10.312 1 96.12 90 SER B N 1
ATOM 1492 C CA . SER B 1 90 ? -4.801 12.898 -10.602 1 96.12 90 SER B CA 1
ATOM 1493 C C . SER B 1 90 ? -6.047 12.133 -10.172 1 96.12 90 SER B C 1
ATOM 1495 O O . SER B 1 90 ? -5.965 10.961 -9.797 1 96.12 90 SER B O 1
ATOM 1497 N N . ASP B 1 91 ? -7.176 12.812 -10.164 1 96.81 91 ASP B N 1
ATOM 1498 C CA . ASP B 1 91 ? -8.414 12.203 -9.688 1 96.81 91 ASP B CA 1
ATOM 1499 C C . ASP B 1 91 ? -8.734 10.922 -10.453 1 96.81 91 ASP B C 1
ATOM 1501 O O . ASP B 1 91 ? -8.75 10.922 -11.688 1 96.81 91 ASP B O 1
ATOM 1505 N N . ASP B 1 92 ? -8.945 9.805 -9.695 1 97.81 92 ASP B N 1
ATOM 1506 C CA . ASP B 1 92 ? -9.453 8.523 -10.188 1 97.81 92 ASP B CA 1
ATOM 1507 C C . ASP B 1 92 ? -8.523 7.938 -11.242 1 97.81 92 ASP B C 1
ATOM 1509 O O . ASP B 1 92 ? -8.945 7.121 -12.062 1 97.81 92 ASP B O 1
ATOM 1513 N N . CYS B 1 93 ? -7.289 8.406 -11.156 1 96.56 93 CYS B N 1
ATOM 1514 C CA . CYS B 1 93 ? -6.336 7.973 -12.164 1 96.56 93 CYS B CA 1
ATOM 1515 C C . CYS B 1 93 ? -6.012 6.492 -12.008 1 96.56 93 CYS B C 1
ATOM 1517 O O . CYS B 1 93 ? -5.488 5.863 -12.93 1 96.56 93 CYS B O 1
ATOM 1519 N N . ASN B 1 94 ? -6.277 5.898 -10.852 1 96.94 94 ASN B N 1
ATOM 1520 C CA . ASN B 1 94 ? -5.898 4.516 -10.594 1 96.94 94 ASN B CA 1
ATOM 1521 C C . ASN B 1 94 ? -7.012 3.547 -10.977 1 96.94 94 ASN B C 1
ATOM 1523 O O . ASN B 1 94 ? -7.062 2.42 -10.477 1 96.94 94 ASN B O 1
ATOM 1527 N N . VAL B 1 95 ? -8.031 3.992 -11.836 1 96.88 95 VAL B N 1
ATOM 1528 C CA . VAL B 1 95 ? -9.133 3.137 -12.273 1 96.88 95 VAL B CA 1
ATOM 1529 C C . VAL B 1 95 ? -8.586 1.984 -13.117 1 96.88 95 VAL B C 1
ATOM 1531 O O . VAL B 1 95 ? -9.102 0.867 -13.055 1 96.88 95 VAL B O 1
ATOM 1534 N N . THR B 1 96 ? -7.66 2.229 -13.953 1 83.38 96 THR B N 1
ATOM 1535 C CA . THR B 1 96 ? -7.074 1.168 -14.766 1 83.38 96 THR B CA 1
ATOM 1536 C C . THR B 1 96 ? -5.648 0.866 -14.312 1 83.38 96 THR B C 1
ATOM 1538 O O . THR B 1 96 ? -4.988 1.717 -13.711 1 83.38 96 THR B O 1
ATOM 1541 N N . SER B 1 97 ? -5.297 -0.394 -14.07 1 63.91 97 SER B N 1
ATOM 1542 C CA . SER B 1 97 ? -3.902 -0.752 -13.828 1 63.91 97 SER B CA 1
ATOM 1543 C C . SER B 1 97 ? -3.131 -0.865 -15.141 1 63.91 97 SER B C 1
ATOM 1545 O O . SER B 1 97 ? -3.695 -1.251 -16.172 1 63.91 97 SER B O 1
ATOM 1547 N N . PHE B 1 98 ? -2.156 -0.042 -15.375 1 55.03 98 PHE B N 1
ATOM 1548 C CA . PHE B 1 98 ? -1.413 -0.184 -16.625 1 55.03 98 PHE B CA 1
ATOM 1549 C C . PHE B 1 98 ? -1.12 -1.651 -16.922 1 55.03 98 PHE B C 1
ATOM 1551 O O . PHE B 1 98 ? -0.937 -2.035 -18.078 1 55.03 98 PHE B O 1
ATOM 1558 N N . ALA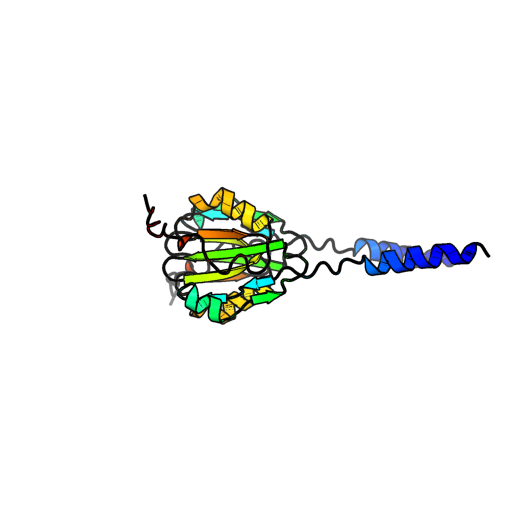 B 1 99 ? -0.911 -2.461 -15.977 1 48.66 99 ALA B N 1
ATOM 1559 C CA . ALA B 1 99 ? -0.612 -3.82 -16.422 1 48.66 99 ALA B CA 1
ATOM 1560 C C . ALA B 1 99 ? -1.681 -4.332 -17.391 1 48.66 99 ALA B C 1
ATOM 1562 O O . ALA B 1 99 ? -1.396 -5.152 -18.266 1 48.66 99 ALA B O 1
ATOM 1563 N N . SER B 1 100 ? -2.859 -3.998 -17.141 1 45.88 100 SER B N 1
ATOM 1564 C CA . SER B 1 100 ? -3.818 -4.539 -18.109 1 45.88 100 SER B CA 1
ATOM 1565 C C . SER B 1 100 ? -3.686 -3.859 -19.469 1 45.88 100 SER B C 1
ATOM 1567 O O . SER B 1 100 ? -4.488 -4.105 -20.359 1 45.88 100 SER B O 1
ATOM 1569 N N . GLN B 1 101 ? -3.092 -2.799 -19.484 1 40.38 101 GLN B N 1
ATOM 1570 C CA . GLN B 1 101 ? -3.043 -2.383 -20.891 1 40.38 101 GLN B CA 1
ATOM 1571 C C . GLN B 1 101 ? -2.176 -3.33 -21.703 1 40.38 101 GLN B C 1
ATOM 1573 O O . GLN B 1 101 ? -0.947 -3.238 -21.688 1 40.38 101 GLN B O 1
ATOM 1578 N N . LEU B 1 102 ? -2.445 -4.617 -21.594 1 36.41 102 LEU B N 1
ATOM 1579 C CA . LEU B 1 102 ? -1.881 -5.297 -22.75 1 36.41 102 LEU B CA 1
ATOM 1580 C C . LEU B 1 102 ? -2.029 -4.445 -24.016 1 36.41 102 LEU B C 1
ATOM 1582 O O . LEU B 1 102 ? -3.037 -3.754 -24.188 1 36.41 102 LEU B O 1
ATOM 1586 N N . PRO B 1 103 ? -0.86 -4.133 -24.656 1 37.62 103 PRO B N 1
ATOM 1587 C CA . PRO B 1 103 ? -1.05 -3.451 -25.938 1 37.62 103 PRO B CA 1
ATOM 1588 C C . PRO B 1 103 ? -2.248 -3.986 -26.719 1 37.62 103 PRO B C 1
ATOM 1590 O O . PRO B 1 103 ? -2.32 -5.184 -27 1 37.62 103 PRO B O 1
ATOM 1593 N N . GLY B 1 104 ? -3.348 -3.746 -26.406 1 35.41 104 GLY B N 1
ATOM 1594 C CA . GLY B 1 104 ? -4.305 -4.051 -27.469 1 35.41 104 GLY B CA 1
ATOM 1595 C C . GLY B 1 104 ? -3.783 -3.75 -28.859 1 35.41 104 GLY B C 1
ATOM 1596 O O . GLY B 1 104 ? -2.844 -2.967 -29.016 1 35.41 104 GLY B O 1
ATOM 1597 N N . LEU B 1 105 ? -3.984 -4.684 -29.797 1 35.22 105 LEU B N 1
ATOM 1598 C CA . LEU B 1 105 ? -3.75 -4.621 -31.234 1 35.22 105 LEU B CA 1
ATOM 1599 C C . LEU B 1 105 ? -4.172 -3.266 -31.781 1 35.22 105 LEU B C 1
ATOM 1601 O O . LEU B 1 105 ? -5.355 -2.92 -31.766 1 35.22 105 LEU B O 1
ATOM 1605 N N . SER B 1 106 ? -3.439 -2.307 -31.609 1 36.91 106 SER B N 1
ATOM 1606 C CA . SER B 1 106 ? -3.643 -1.195 -32.531 1 36.91 106 SER B CA 1
ATOM 1607 C C . SER B 1 106 ? -3.82 -1.692 -33.969 1 36.91 106 SER B C 1
ATOM 1609 O O . SER B 1 106 ? -2.918 -2.314 -34.531 1 36.91 106 SER B O 1
ATOM 1611 N N . TYR B 1 107 ? -5.051 -2.088 -34.344 1 32.22 107 TYR B N 1
ATOM 1612 C CA . TYR B 1 107 ? -5.387 -2.016 -35.781 1 32.22 107 TYR B CA 1
ATOM 1613 C C . TYR B 1 107 ? -4.789 -0.767 -36.406 1 32.22 107 TYR B C 1
ATOM 1615 O O . TYR B 1 107 ? -5.203 0.354 -36.094 1 32.22 107 TYR B O 1
ATOM 1623 N N . LEU B 1 108 ? -3.527 -0.721 -36.5 1 29.23 108 LEU B N 1
ATOM 1624 C CA . LEU B 1 108 ? -2.949 0.207 -37.469 1 29.23 108 LEU B CA 1
ATOM 1625 C C . LEU B 1 108 ? -3.615 0.057 -38.812 1 29.23 108 LEU B C 1
ATOM 1627 O O . LEU B 1 108 ? -3.559 -1.014 -39.438 1 29.23 108 LEU B O 1
ATOM 1631 N N . LEU B 1 109 ? -4.723 0.721 -39 1 30.08 109 LEU B N 1
ATOM 1632 C CA . LEU B 1 109 ? -5.145 1.142 -40.344 1 30.08 109 LEU B CA 1
ATOM 1633 C C . LEU B 1 109 ? -3.984 1.771 -41.094 1 30.08 109 LEU B C 1
ATOM 1635 O O . LEU B 1 109 ? -3.518 2.855 -40.75 1 30.08 109 LEU B O 1
ATOM 1639 N N . LEU B 1 110 ? -2.887 0.93 -41.219 1 24.69 110 LEU B N 1
ATOM 1640 C CA . LEU B 1 110 ? -2.225 1.239 -42.469 1 24.69 110 LEU B CA 1
ATOM 1641 C C . LEU B 1 110 ? -2.994 0.647 -43.656 1 24.69 110 LEU B C 1
ATOM 1643 O O . LEU B 1 110 ? -3.572 -0.436 -43.531 1 24.69 110 LEU B O 1
#

Nearest PDB structures (foldseek):
  6aex-assembly1_U  TM=6.776E-01  e=4.824E-04  Mus musculus
  2ofs-assembly1_A  TM=7.384E-01  e=1.386E-03  Homo sapiens
  8b0h-assembly1_G  TM=7.489E-01  e=1.475E-03  Homo sapiens
  5imt-assembly1_D-3  TM=7.573E-01  e=2.278E-03  Homo sapiens
  1cdq-assembly1_A  TM=7.258E-01  e=1.296E-02  Homo sapiens

Radius of gyration: 23.5 Å; Cα contacts (8 Å, |Δi|>4): 432; chains: 2; bounding box: 36×90×87 Å

Organism: NCBI:txid1841481